Protein AF-A0A8T5QKK4-F1 (afdb_monomer_lite)

Radius of gyration: 42.26 Å; chains: 1; bounding box: 82×51×113 Å

Secondary structure (DSSP, 8-state):
--GGGT-SGGGGS----HHHHHHTT--HHHHHHHHH-TTT-S--TT-HHHHHHHHHHHT--S-S--TT-EEEHHHHHHHHT--HHHHHT-EETTEESSEEEEETTEEEEEEEGGGTHHHH---TT--HHHHHHHHHHH--HHHHHHHHHHHHHHHHHHHHHHHHHTT--S-GGGGHHHHHHHHHHHHHH--GGG---HHHHHHHHHHHHHHHHHHHHHHHHTS----TTSBSSSSS--BHHHH---TT---HHHHHHHHHHHHHHHHHHHTS-TTTHHHHHHHHTT---HHHHHHHTTS--HHHHHHHHHHHHH-TTTTHHHHHHS-TT-----GGGGGG-

Foldseek 3Di:
DPVVVCLPQVNLLDQDAPVRCVVVPDDVVLVVVQCVPPLRVDDPSQNVSLSSLLSCVVVCPPVDDLPDDWHALVSCCVSLVHPSVLQQQKAAQNHRQWDFDDDPNDTGIIGRSPCVSVVNGDCPPPDLQRLLVNCLGIVRVVSVVVNCVVCLVVLVVLQVVLCVVLVNDDDSVVLSVLLVVLSVVLSVPPDVVVVDGSVVSSSVSSNVSSNVVVVVVVVVCVVPDDDQCPAPDDPDSDGVVNVDDDPPDDDPVVVVLVVVLVVLQLVLLVVDDPVCSVVSCCVPVVVDQLCRCCVPVDVHHSVVNVVVCVCQVPDCVSCVSSDVSVDVPPPVPVVCCVVVD

Sequence (341 aa):
MKIDSLLKDDTLLEIFSAEELKERGLEVKLLDKLKEDKFQADNSNGFICAMVLNFLHREKKHRKKINGAFVNAYLFSEVARINFSTMLEIQNKGVPVVVEKELDGESDLYVPVKNLHLITSNFEDATVESLALEYYQTRSPRVAQELGRQLEQDLKNITFHLCPRLGIEGDWNAFVPEAYYALLYAMDKWRPDRGASFRTYLFDSIRFKLQKARYRENRINRRQFTILDKPTSRDEDATLKHRKADTRFLDPLQNLMDEELAEIIRKDIADAPERARPLLTEYFFGGRTYAELGKEHGGVTREMIRQRLKPVLMHPWYFKRTRKYMGTECTIKLDLVSDLD

Structure (mmCIF, N/CA/C/O backbone):
data_AF-A0A8T5QKK4-F1
#
_entry.id   AF-A0A8T5QKK4-F1
#
loop_
_atom_site.group_PDB
_atom_site.id
_atom_site.type_symbol
_atom_site.label_atom_id
_atom_site.label_alt_id
_atom_site.label_comp_id
_atom_site.label_asym_id
_atom_site.label_entity_id
_atom_site.label_seq_id
_atom_site.pdbx_PDB_ins_code
_atom_site.Cartn_x
_atom_site.Cartn_y
_atom_site.Cartn_z
_atom_site.occupancy
_atom_site.B_iso_or_equiv
_atom_site.auth_seq_id
_atom_site.auth_comp_id
_atom_site.auth_asym_id
_atom_site.auth_atom_id
_atom_site.pdbx_PDB_model_num
ATOM 1 N N . MET A 1 1 ? -31.081 11.704 43.123 1.00 50.22 1 MET A N 1
ATOM 2 C CA . MET A 1 1 ? -31.664 12.514 42.024 1.00 50.22 1 MET A CA 1
ATOM 3 C C . MET A 1 1 ? -32.541 11.615 41.162 1.00 50.22 1 MET A C 1
ATOM 5 O O . MET A 1 1 ? -32.193 10.454 40.994 1.00 50.22 1 MET A O 1
ATOM 9 N N . LYS A 1 2 ? -33.659 12.102 40.598 1.00 56.34 2 LYS A N 1
ATOM 10 C CA . LYS A 1 2 ? -34.306 11.384 39.479 1.00 56.34 2 LYS A CA 1
ATOM 11 C C . LYS A 1 2 ? -33.365 11.485 38.275 1.00 56.34 2 LYS A C 1
ATOM 13 O O . LYS A 1 2 ? -32.789 12.542 38.074 1.00 56.34 2 LYS A O 1
ATOM 18 N N . ILE A 1 3 ? -33.205 10.433 37.474 1.00 54.69 3 ILE A N 1
ATOM 19 C CA . ILE A 1 3 ? -32.366 10.467 36.254 1.00 54.69 3 ILE A CA 1
ATOM 20 C C . ILE A 1 3 ? -32.706 11.658 35.342 1.00 54.69 3 ILE A C 1
ATOM 22 O O . ILE A 1 3 ? -31.818 12.229 34.723 1.00 54.69 3 ILE A O 1
ATOM 26 N N . ASP A 1 4 ? -33.955 12.125 35.387 1.00 55.03 4 ASP A N 1
ATOM 27 C CA . ASP A 1 4 ? -34.433 13.352 34.740 1.00 55.03 4 ASP A CA 1
ATOM 28 C C . ASP A 1 4 ? -33.599 14.611 35.055 1.00 55.03 4 ASP A C 1
ATOM 30 O O . ASP A 1 4 ? -33.562 15.530 34.247 1.00 55.03 4 ASP A O 1
ATOM 34 N N . SER A 1 5 ? -32.916 14.681 36.203 1.00 58.47 5 SER A N 1
ATOM 35 C CA . SER A 1 5 ? -32.048 15.815 36.543 1.00 58.47 5 SER A CA 1
ATOM 36 C C . SER A 1 5 ? -30.595 15.665 36.079 1.00 58.47 5 SER A C 1
ATOM 38 O O . SER A 1 5 ? -29.889 16.661 36.105 1.00 58.47 5 SER A O 1
ATOM 40 N N . LEU A 1 6 ? -30.165 14.463 35.669 1.00 55.84 6 LEU A N 1
ATOM 41 C CA . LEU A 1 6 ? -28.901 14.235 34.939 1.00 55.84 6 LEU A CA 1
ATOM 42 C C . LEU A 1 6 ? -29.085 14.397 33.421 1.00 55.84 6 LEU A C 1
ATOM 44 O O . LEU A 1 6 ? -28.116 14.529 32.690 1.00 55.84 6 LEU A O 1
ATOM 48 N N . LEU A 1 7 ? -30.335 14.357 32.947 1.00 53.44 7 LEU A N 1
ATOM 49 C CA . LEU A 1 7 ? -30.708 14.536 31.542 1.00 53.44 7 LEU A CA 1
ATOM 50 C C . LEU A 1 7 ? -30.809 16.007 31.115 1.00 53.44 7 LEU A C 1
ATOM 52 O O . LEU A 1 7 ? -31.229 16.274 29.995 1.00 53.44 7 LEU A O 1
ATOM 56 N N . LYS A 1 8 ? -30.476 16.958 31.993 1.00 58.28 8 LYS A N 1
ATOM 57 C CA . LYS A 1 8 ? -30.336 18.360 31.587 1.00 58.28 8 LYS A CA 1
ATOM 58 C C . LYS A 1 8 ? -29.022 18.492 30.823 1.00 58.28 8 LYS A C 1
ATOM 60 O O . LYS A 1 8 ? -28.007 18.011 31.331 1.00 58.28 8 LYS A O 1
ATOM 65 N N . ASP A 1 9 ? -29.057 19.103 29.642 1.00 50.31 9 ASP A N 1
ATOM 66 C CA . ASP A 1 9 ? -27.975 19.033 28.649 1.00 50.31 9 ASP A CA 1
ATOM 67 C C . ASP A 1 9 ? -26.591 19.411 29.215 1.00 50.31 9 ASP A C 1
ATOM 69 O O . ASP A 1 9 ? -25.615 18.710 28.950 1.00 50.31 9 ASP A O 1
ATOM 73 N N . ASP A 1 10 ? -26.525 20.385 30.128 1.00 49.91 10 ASP A N 1
ATOM 74 C CA . ASP A 1 10 ? -25.275 20.817 30.779 1.00 49.91 10 ASP A CA 1
ATOM 75 C C . ASP A 1 10 ? -24.646 19.757 31.708 1.00 49.91 10 ASP A C 1
ATOM 77 O O . ASP A 1 10 ? -23.432 19.711 31.891 1.00 49.91 10 ASP A O 1
ATOM 81 N N . THR A 1 11 ? -25.452 18.863 32.292 1.00 52.97 11 THR A N 1
ATOM 82 C CA . THR A 1 11 ? -24.985 17.844 33.258 1.00 52.97 11 THR A CA 1
ATOM 83 C C . THR A 1 11 ? -24.542 16.527 32.614 1.00 52.97 11 THR A C 1
ATOM 85 O O . THR A 1 11 ? -23.948 15.684 33.290 1.00 52.97 11 THR A O 1
ATOM 88 N N . LEU A 1 12 ? -24.790 16.338 31.311 1.00 53.59 12 LEU A N 1
ATOM 89 C CA . LEU A 1 12 ? -24.389 15.132 30.568 1.00 53.59 12 LEU A CA 1
ATOM 90 C C . LEU A 1 12 ? -22.863 15.034 30.387 1.00 53.59 12 LEU A C 1
ATOM 92 O O . LEU A 1 12 ? -22.339 13.949 30.127 1.00 53.59 12 LEU A O 1
ATOM 96 N N . LEU A 1 13 ? -22.174 16.169 30.513 1.00 49.72 13 LEU A N 1
ATOM 97 C CA . LEU A 1 13 ? -20.748 16.338 30.235 1.00 49.72 13 LEU A CA 1
ATOM 98 C C . LEU A 1 13 ? -19.884 16.423 31.499 1.00 49.72 13 LEU A C 1
ATOM 100 O O . LEU A 1 13 ? -18.659 16.363 31.403 1.00 49.72 13 LEU A O 1
ATOM 104 N N . GLU A 1 14 ? -20.498 16.529 32.679 1.00 56.41 14 GLU A N 1
ATOM 105 C CA . GLU A 1 14 ? -19.769 16.468 33.944 1.00 56.41 14 GLU A CA 1
ATOM 106 C C . GLU A 1 14 ? -19.222 15.043 34.148 1.00 56.41 14 GLU A C 1
ATOM 108 O O . GLU A 1 14 ? -19.952 14.044 34.128 1.00 56.41 14 GLU A O 1
ATOM 113 N N . ILE A 1 15 ? -17.903 14.944 34.326 1.00 52.72 15 ILE A N 1
ATOM 114 C CA . ILE A 1 15 ? -17.252 13.710 34.758 1.00 52.72 15 ILE A CA 1
ATOM 115 C C . ILE A 1 15 ? -17.594 13.534 36.229 1.00 52.72 15 ILE A C 1
ATOM 117 O O . ILE A 1 15 ? -17.153 14.327 37.054 1.00 52.72 15 ILE A O 1
ATOM 121 N N . PHE A 1 16 ? -18.350 12.490 36.546 1.00 61.50 16 PHE A N 1
ATOM 122 C CA . PHE A 1 16 ? -18.619 12.139 37.931 1.00 61.50 16 PHE A CA 1
ATOM 123 C C . PHE A 1 16 ? -17.791 10.950 38.357 1.00 61.50 16 PHE A C 1
ATOM 125 O O . PHE A 1 16 ? -17.772 9.931 37.663 1.00 61.50 16 PHE A O 1
ATOM 132 N N . SER A 1 17 ? -17.191 11.034 39.537 1.00 60.78 17 SER A N 1
ATOM 133 C CA . SER A 1 17 ? -16.696 9.843 40.214 1.00 60.78 17 SER A CA 1
ATOM 134 C C . SER A 1 17 ? -17.865 8.936 40.625 1.00 60.78 17 SER A C 1
ATOM 136 O O . SER A 1 17 ? -19.017 9.360 40.778 1.00 60.78 17 SER A O 1
ATOM 138 N N . ALA A 1 18 ? -17.585 7.648 40.837 1.00 62.09 18 ALA A N 1
ATOM 139 C CA . ALA A 1 18 ? -18.594 6.724 41.355 1.00 62.09 18 ALA A CA 1
ATOM 140 C C . ALA A 1 18 ? -19.126 7.160 42.737 1.00 62.09 18 ALA A C 1
ATOM 142 O O . ALA A 1 18 ? -20.260 6.837 43.087 1.00 62.09 18 ALA A O 1
ATOM 143 N N . GLU A 1 19 ? -18.318 7.881 43.516 1.00 64.31 19 GLU A N 1
ATOM 144 C CA . GLU A 1 19 ? -18.678 8.430 44.825 1.00 64.31 19 GLU A CA 1
ATOM 145 C C . GLU A 1 19 ? -19.599 9.645 44.674 1.00 64.31 19 GLU A C 1
ATOM 147 O O . GLU A 1 19 ? -20.660 9.676 45.289 1.00 64.31 19 GLU A O 1
ATOM 152 N N . GLU A 1 20 ? -19.302 10.556 43.748 1.00 66.44 20 GLU A N 1
ATOM 153 C CA . GLU A 1 20 ? -20.156 11.709 43.429 1.00 66.44 20 GLU A CA 1
ATOM 154 C C . GLU A 1 20 ? -21.524 11.284 42.881 1.00 66.44 20 GLU A C 1
ATOM 156 O O . GLU A 1 20 ? -22.551 11.871 43.226 1.00 66.44 20 GLU A O 1
ATOM 161 N N . LEU A 1 21 ? -21.586 10.223 42.066 1.00 69.38 21 LEU A N 1
ATOM 162 C CA . LEU A 1 21 ? -22.867 9.665 41.617 1.00 69.38 21 LEU A CA 1
ATOM 163 C C . LEU A 1 21 ? -23.666 9.058 42.773 1.00 69.38 21 LEU A C 1
ATOM 165 O O . LEU A 1 21 ? -24.895 9.183 42.794 1.00 69.38 21 LEU A O 1
ATOM 169 N N . LYS A 1 22 ? -22.995 8.430 43.749 1.00 69.38 22 LYS A N 1
ATOM 170 C CA . LYS A 1 22 ? -23.647 7.949 44.977 1.00 69.38 22 LYS A CA 1
ATOM 171 C C . LYS A 1 22 ? -24.169 9.113 45.814 1.00 69.38 22 LYS A C 1
ATOM 173 O O . LYS A 1 22 ? -25.318 9.058 46.247 1.00 69.38 22 LYS A O 1
ATOM 178 N N . GLU A 1 23 ? -23.381 10.171 45.988 1.00 73.06 23 GLU A N 1
ATOM 179 C CA . GLU A 1 23 ? -23.773 11.384 46.719 1.00 73.06 23 GLU A CA 1
ATOM 180 C C . GLU A 1 23 ? -24.942 12.112 46.046 1.00 73.06 23 GLU A C 1
ATOM 182 O O . GLU A 1 23 ? -25.882 12.548 46.712 1.00 73.06 23 GLU A O 1
ATOM 187 N N . ARG A 1 24 ? -24.969 12.143 44.708 1.00 68.75 24 ARG A N 1
ATOM 188 C CA . ARG A 1 24 ? -26.105 12.652 43.918 1.00 68.75 24 ARG A CA 1
ATOM 189 C C . ARG A 1 24 ? -27.315 11.703 43.924 1.00 68.75 24 ARG A C 1
ATOM 191 O O . ARG A 1 24 ? -28.375 12.029 43.374 1.00 68.75 24 ARG A O 1
ATOM 198 N N . GLY A 1 25 ? -27.222 10.557 44.599 1.00 64.25 25 GLY A N 1
ATOM 199 C CA . GLY A 1 25 ? -28.318 9.623 44.840 1.00 64.25 25 GLY A CA 1
ATOM 200 C C . GLY A 1 25 ? -28.665 8.749 43.637 1.00 64.25 25 GLY A C 1
ATOM 201 O O . GLY A 1 25 ? -29.848 8.475 43.423 1.00 64.25 25 GLY A O 1
ATOM 202 N N . LEU A 1 26 ? -27.672 8.365 42.829 1.00 69.38 26 LEU A N 1
ATOM 203 C CA . LEU A 1 26 ? -27.796 7.257 41.883 1.00 69.38 26 LEU A CA 1
ATOM 204 C C . LEU A 1 26 ? -27.818 5.940 42.677 1.00 69.38 26 LEU A C 1
ATOM 206 O O . LEU A 1 26 ? -27.041 5.764 43.617 1.00 69.38 26 LEU A O 1
ATOM 210 N N . GLU A 1 27 ? -28.707 5.005 42.333 1.00 70.56 27 GLU A N 1
ATOM 211 C CA . GLU A 1 27 ? -28.784 3.739 43.069 1.00 70.56 27 GLU A CA 1
ATOM 212 C C . GLU A 1 27 ? -27.460 2.969 42.964 1.00 70.56 27 GLU A C 1
ATOM 214 O O . GLU A 1 27 ? -26.988 2.677 41.866 1.00 70.56 27 GLU A O 1
ATOM 219 N N . VAL A 1 28 ? -26.893 2.565 44.106 1.00 67.19 28 VAL A N 1
ATOM 220 C CA . VAL A 1 28 ? -25.656 1.760 44.170 1.00 67.19 28 VAL A CA 1
ATOM 221 C C . VAL A 1 28 ? -25.774 0.493 43.313 1.00 67.19 28 VAL A C 1
ATOM 223 O O . VAL A 1 28 ? -24.842 0.136 42.606 1.00 67.19 28 VAL A O 1
ATOM 226 N N . LYS A 1 29 ? -26.975 -0.098 43.254 1.00 69.69 29 LYS A N 1
ATOM 227 C CA . LYS A 1 29 ? -27.286 -1.254 42.400 1.00 69.69 29 LYS A CA 1
ATOM 228 C C . LYS A 1 29 ? -27.112 -0.986 40.901 1.00 69.69 29 LYS A C 1
ATOM 230 O O . LYS A 1 29 ? -26.845 -1.925 40.161 1.00 69.69 29 LYS A O 1
ATOM 235 N N . LEU A 1 30 ? -27.312 0.248 40.429 1.00 67.50 30 LEU A N 1
ATOM 236 C CA . LEU A 1 30 ? -27.049 0.617 39.03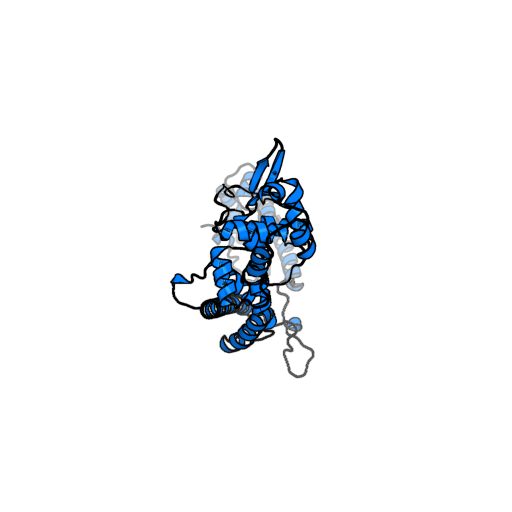3 1.00 67.50 30 LEU A CA 1
ATOM 237 C C . LEU A 1 30 ? -25.547 0.716 38.777 1.00 67.50 30 LEU A C 1
ATOM 239 O O . LEU A 1 30 ? -25.090 0.223 37.754 1.00 67.50 30 LEU A O 1
ATOM 243 N N . LEU A 1 31 ? -24.789 1.296 39.712 1.00 65.44 31 LEU A N 1
ATOM 244 C CA . LEU A 1 31 ? -23.327 1.381 39.624 1.00 65.44 31 LEU A CA 1
ATOM 245 C C . LEU A 1 31 ? -22.666 -0.002 39.669 1.00 65.44 31 LEU A C 1
ATOM 247 O O . LEU A 1 31 ? -21.718 -0.248 38.932 1.00 65.44 31 LEU A O 1
ATOM 251 N N . ASP A 1 32 ? -23.187 -0.920 40.483 1.00 69.50 32 ASP A N 1
ATOM 252 C CA . ASP A 1 32 ? -22.697 -2.300 40.524 1.00 69.50 32 ASP A CA 1
ATOM 253 C C . ASP A 1 32 ? -23.018 -3.037 39.214 1.00 69.50 32 ASP A C 1
ATOM 255 O O . ASP A 1 32 ? -22.155 -3.703 38.652 1.00 69.50 32 ASP A O 1
ATOM 259 N N . LYS A 1 33 ? -24.208 -2.822 38.638 1.00 68.19 33 LYS A N 1
ATOM 260 C CA . LYS A 1 33 ? -24.560 -3.371 37.316 1.00 68.19 33 LYS A CA 1
ATOM 261 C C . LYS A 1 33 ? -23.768 -2.772 36.160 1.00 68.19 33 LYS A C 1
ATOM 263 O O . LYS A 1 33 ? -23.550 -3.448 35.164 1.00 68.19 33 LYS A O 1
ATOM 268 N N . LEU A 1 34 ? -23.355 -1.516 36.284 1.00 65.38 34 LEU A N 1
ATOM 269 C CA . LEU A 1 34 ? -22.448 -0.853 35.351 1.00 65.38 34 LEU A CA 1
ATOM 270 C C . LEU A 1 34 ? -21.071 -1.521 35.348 1.00 65.38 34 LEU A C 1
ATOM 272 O O . LEU A 1 34 ? -20.510 -1.742 34.282 1.00 65.38 34 LEU A O 1
ATOM 276 N N . LYS A 1 35 ? -20.565 -1.904 36.528 1.00 63.88 35 LYS A N 1
ATOM 277 C CA . LYS A 1 35 ? -19.324 -2.686 36.658 1.00 63.88 35 LYS A CA 1
ATOM 278 C C . LYS A 1 35 ? -19.460 -4.104 36.100 1.00 63.88 35 LYS A C 1
ATOM 280 O O . LYS A 1 35 ? -18.485 -4.664 35.618 1.00 63.88 35 LYS A O 1
ATOM 285 N N . GLU A 1 36 ? -20.657 -4.681 36.167 1.00 62.50 36 GLU A N 1
ATOM 286 C CA . GLU A 1 36 ? -20.973 -5.981 35.563 1.00 62.50 36 GLU A CA 1
ATOM 287 C C . GLU A 1 36 ? -21.223 -5.896 34.043 1.00 62.50 36 GLU A C 1
ATOM 289 O O . GLU A 1 36 ? -21.224 -6.927 33.360 1.00 62.50 36 GLU A O 1
ATOM 294 N N . ASP A 1 37 ? -21.443 -4.697 33.483 1.00 60.69 37 ASP A N 1
ATOM 295 C CA . ASP A 1 37 ? -21.601 -4.524 32.041 1.00 60.69 37 ASP A CA 1
ATOM 296 C C . ASP A 1 37 ? -20.245 -4.707 31.357 1.00 60.69 37 ASP A C 1
ATOM 298 O O . ASP A 1 37 ? -19.382 -3.834 31.339 1.00 60.69 37 ASP A O 1
ATOM 302 N N . LYS A 1 38 ? -20.095 -5.868 30.727 1.00 56.59 38 LYS A N 1
ATOM 303 C CA . LYS A 1 38 ? -18.958 -6.277 29.894 1.00 56.59 38 LYS A CA 1
ATOM 304 C C . LYS A 1 38 ? -18.572 -5.283 28.789 1.00 56.59 38 LYS A C 1
ATOM 306 O O . LYS A 1 38 ? -17.468 -5.378 28.276 1.00 56.59 38 LYS A O 1
ATOM 311 N N . PHE A 1 39 ? -19.436 -4.336 28.419 1.00 52.06 39 PHE A N 1
ATOM 312 C CA . PHE A 1 39 ? -19.103 -3.264 27.473 1.00 52.06 39 PHE A CA 1
ATOM 313 C C . PHE A 1 39 ? -18.589 -1.974 28.140 1.00 52.06 39 PHE A C 1
ATOM 315 O O . PHE A 1 39 ? -18.321 -1.000 27.438 1.00 52.06 39 PHE A O 1
ATOM 322 N N . GLN A 1 40 ? -18.531 -1.933 29.473 1.00 58.00 40 GLN A N 1
ATOM 323 C CA . GLN A 1 40 ? -18.226 -0.749 30.283 1.00 58.00 40 GLN A CA 1
ATOM 324 C C . GLN A 1 40 ? -17.280 -1.028 31.466 1.00 58.00 40 GLN A C 1
ATOM 326 O O . GLN A 1 40 ? -16.885 -0.093 32.157 1.00 58.00 40 GLN A O 1
ATOM 331 N N . ALA A 1 41 ? -16.915 -2.288 31.706 1.00 47.41 41 ALA A N 1
ATOM 332 C CA . ALA A 1 41 ? -16.222 -2.716 32.917 1.00 47.41 41 ALA A CA 1
ATOM 333 C C . ALA A 1 41 ? -14.764 -2.227 33.052 1.00 47.41 41 ALA A C 1
ATOM 335 O O . ALA A 1 41 ? -14.243 -2.234 34.166 1.00 47.41 41 ALA A O 1
ATOM 336 N N . ASP A 1 42 ? -14.121 -1.736 31.986 1.00 50.38 42 ASP A N 1
ATOM 337 C CA . ASP A 1 42 ? -12.695 -1.389 32.026 1.00 50.38 42 ASP A CA 1
ATOM 338 C C . ASP A 1 42 ? -12.421 0.119 32.152 1.00 50.38 42 ASP A C 1
ATOM 340 O O . ASP A 1 42 ? -12.317 0.866 31.182 1.00 50.38 42 ASP A O 1
ATOM 344 N N . ASN A 1 43 ? -12.301 0.547 33.413 1.00 49.19 43 ASN A N 1
ATOM 345 C CA . ASN A 1 43 ? -11.360 1.538 33.960 1.00 49.19 43 ASN A CA 1
ATOM 346 C C . ASN A 1 43 ? -11.025 2.828 33.179 1.00 49.19 43 ASN A C 1
ATOM 348 O O . ASN A 1 43 ? -9.929 3.371 33.323 1.00 49.19 43 ASN A O 1
ATOM 352 N N . SER A 1 44 ? -11.976 3.446 32.482 1.00 50.22 44 SER A N 1
ATOM 353 C CA . SER A 1 44 ? -11.895 4.888 32.222 1.00 50.22 44 SER A CA 1
ATOM 354 C C . SER A 1 44 ? -12.674 5.653 33.294 1.00 50.22 44 SER A C 1
ATOM 356 O O . SER A 1 44 ? -13.862 5.930 33.129 1.00 50.22 44 SER A O 1
ATOM 358 N N . ASN A 1 45 ? -11.995 6.047 34.378 1.00 46.72 45 ASN A N 1
ATOM 359 C CA . ASN A 1 45 ? -12.549 6.896 35.451 1.00 46.72 45 ASN A CA 1
ATOM 360 C C . ASN A 1 45 ? -13.162 8.230 34.947 1.00 46.72 45 ASN A C 1
ATOM 362 O O . ASN A 1 45 ? -13.788 8.939 35.725 1.00 46.72 45 ASN A O 1
ATOM 366 N N . GLY A 1 46 ? -12.995 8.582 33.664 1.00 50.34 46 GLY A N 1
ATOM 367 C CA . GLY A 1 46 ? -13.435 9.844 33.069 1.00 50.34 46 GLY A CA 1
ATOM 368 C C . GLY A 1 46 ? -14.802 9.856 32.366 1.00 50.34 46 GLY A C 1
ATOM 369 O O . GLY A 1 46 ? -15.318 10.940 32.137 1.00 50.34 46 GLY A O 1
ATOM 370 N N . PHE A 1 47 ? -15.420 8.717 32.012 1.00 57.34 47 PHE A N 1
ATOM 371 C CA . PHE A 1 47 ? -16.628 8.714 31.140 1.00 57.34 47 PHE A CA 1
ATOM 372 C C . PHE A 1 47 ? -17.904 8.230 31.807 1.00 57.34 47 PHE A C 1
ATOM 374 O O . PHE A 1 47 ? -18.885 7.937 31.122 1.00 57.34 47 PHE A O 1
ATOM 381 N N . ILE A 1 48 ? -17.916 8.178 33.138 1.00 58.62 48 ILE A N 1
ATOM 382 C CA . ILE A 1 48 ? -18.956 7.490 33.901 1.00 58.62 48 ILE A CA 1
ATOM 383 C C . ILE A 1 48 ? -20.355 8.036 33.566 1.00 58.62 48 ILE A C 1
ATOM 385 O O . ILE A 1 48 ? -21.270 7.239 33.422 1.00 58.62 48 ILE A O 1
ATOM 389 N N . CYS A 1 49 ? -20.546 9.338 33.317 1.00 56.34 49 CYS A N 1
ATOM 390 C CA . CYS A 1 49 ? -21.869 9.876 32.964 1.00 56.34 49 CYS A CA 1
ATOM 391 C C . CYS A 1 49 ? -22.359 9.418 31.574 1.00 56.34 49 CYS A C 1
ATOM 393 O O . CYS A 1 49 ? -23.456 8.875 31.443 1.00 56.34 49 CYS A O 1
ATOM 395 N N . ALA A 1 50 ? -21.522 9.534 30.539 1.00 58.34 50 ALA A N 1
ATOM 396 C CA . ALA A 1 50 ? -21.816 9.054 29.183 1.00 58.34 50 ALA A CA 1
ATOM 397 C C . ALA A 1 50 ? -22.029 7.527 29.141 1.00 58.34 50 ALA A C 1
ATOM 399 O O . ALA A 1 50 ? -22.913 7.020 28.444 1.00 58.34 50 ALA A O 1
ATOM 400 N N . MET A 1 51 ? -21.251 6.799 29.943 1.00 61.97 51 MET A N 1
ATOM 401 C CA . MET A 1 51 ? -21.354 5.358 30.156 1.00 61.97 51 MET A CA 1
ATOM 402 C C . MET A 1 51 ? -22.662 4.984 30.866 1.00 61.97 51 MET A C 1
ATOM 404 O O . MET A 1 51 ? -23.411 4.158 30.348 1.00 61.97 51 MET A O 1
ATOM 408 N N . VAL A 1 52 ? -23.020 5.675 31.954 1.00 63.25 52 VAL A N 1
ATOM 409 C CA . VAL A 1 52 ? -24.303 5.546 32.668 1.00 63.25 52 VAL A CA 1
ATOM 410 C C . VAL A 1 52 ? -25.472 5.813 31.722 1.00 63.25 52 VAL A C 1
ATOM 412 O O . VAL A 1 52 ? -26.410 5.024 31.673 1.00 63.25 52 VAL A O 1
ATOM 415 N N . LEU A 1 53 ? -25.426 6.871 30.916 1.00 63.22 53 LEU A N 1
ATOM 416 C CA . LEU A 1 53 ? -26.494 7.203 29.968 1.00 63.22 53 LEU A CA 1
ATOM 417 C C . LEU A 1 53 ? -26.637 6.152 28.863 1.00 63.22 53 LEU A C 1
ATOM 419 O O . LEU A 1 53 ? -27.753 5.753 28.525 1.00 63.22 53 LEU A O 1
ATOM 423 N N . ASN A 1 54 ? -25.520 5.656 28.330 1.00 61.06 54 ASN A N 1
ATOM 424 C CA . ASN A 1 54 ? -25.506 4.577 27.345 1.00 61.06 54 ASN A CA 1
ATOM 425 C C . ASN A 1 54 ? -25.993 3.245 27.952 1.00 61.06 54 ASN A C 1
ATOM 427 O O . ASN A 1 54 ? -26.792 2.535 27.339 1.00 61.06 54 ASN A O 1
ATOM 431 N N . PHE A 1 55 ? -25.599 2.938 29.189 1.00 62.97 55 PHE A N 1
ATOM 432 C CA . PHE A 1 55 ? -26.071 1.780 29.950 1.00 62.97 55 PHE A CA 1
ATOM 433 C C . PHE A 1 55 ? -27.585 1.850 30.178 1.00 62.97 55 PHE A C 1
ATOM 435 O O . PHE A 1 55 ? -28.315 0.921 29.833 1.00 62.97 55 PHE A O 1
ATOM 442 N N . LEU A 1 56 ? -28.088 2.987 30.669 1.00 63.97 56 LEU A N 1
ATOM 443 C CA . LEU A 1 56 ? -29.517 3.220 30.894 1.00 63.97 56 LEU A CA 1
ATOM 444 C C . LEU A 1 56 ? -30.322 3.163 29.588 1.00 63.97 56 LEU A C 1
ATOM 446 O O . LEU A 1 56 ? -31.451 2.662 29.586 1.00 63.97 56 LEU A O 1
ATOM 450 N N . HIS A 1 57 ? -29.745 3.625 28.473 1.00 62.03 57 HIS A N 1
ATOM 451 C CA . HIS A 1 57 ? -30.336 3.478 27.144 1.00 62.03 57 HIS A CA 1
ATOM 452 C C . HIS A 1 57 ? -30.462 2.000 26.733 1.00 62.03 57 HIS A C 1
ATOM 454 O O . HIS A 1 57 ? -31.522 1.580 26.262 1.00 62.03 57 HIS A O 1
ATOM 460 N N . ARG A 1 58 ? -29.414 1.192 26.946 1.00 58.97 58 ARG A N 1
ATOM 461 C CA . ARG A 1 58 ? -29.381 -0.244 26.607 1.00 58.97 58 ARG A CA 1
ATOM 462 C C . ARG A 1 58 ? -30.309 -1.090 27.481 1.00 58.97 58 ARG A C 1
ATOM 464 O O . ARG A 1 58 ? -31.021 -1.945 26.956 1.00 58.97 58 ARG A O 1
ATOM 471 N N . GLU A 1 59 ? -30.361 -0.824 28.785 1.00 60.00 59 GLU A N 1
ATOM 472 C CA . GLU A 1 59 ? -31.162 -1.584 29.759 1.00 60.00 59 GLU A CA 1
ATOM 473 C C . GLU A 1 59 ? -32.679 -1.325 29.667 1.00 60.00 59 GLU A C 1
ATOM 475 O O . GLU A 1 59 ? -33.451 -1.994 30.352 1.00 60.00 59 GLU A O 1
ATOM 480 N N . LYS A 1 60 ? -33.149 -0.372 28.841 1.00 54.34 60 LYS A N 1
ATOM 481 C CA . LYS A 1 60 ? -34.581 -0.029 28.638 1.00 54.34 60 LYS A CA 1
ATOM 482 C C . LYS A 1 60 ? -35.395 0.234 29.924 1.00 54.34 60 LYS A C 1
ATOM 484 O O . LYS A 1 60 ? -36.622 0.347 29.864 1.00 54.34 60 LYS A O 1
ATOM 489 N N . LYS A 1 61 ? -34.755 0.355 31.093 1.00 50.62 61 LYS A N 1
ATOM 490 C CA . LYS A 1 61 ? -35.431 0.478 32.397 1.00 50.62 61 LYS A CA 1
ATOM 491 C C . LYS A 1 61 ? -36.078 1.836 32.626 1.00 50.62 61 LYS A C 1
ATOM 493 O O . LYS A 1 61 ? -37.086 1.910 33.327 1.00 50.62 61 LYS A O 1
ATOM 498 N N . HIS A 1 62 ? -35.597 2.890 31.972 1.00 50.66 62 HIS A N 1
ATOM 499 C CA . HIS A 1 62 ? -36.299 4.170 31.965 1.00 50.66 62 HIS A CA 1
ATOM 500 C C . HIS A 1 62 ? -37.291 4.198 30.807 1.00 50.66 62 HIS A C 1
ATOM 502 O O . HIS A 1 62 ? -36.974 4.552 29.677 1.00 50.66 62 HIS A O 1
ATOM 508 N N . ARG A 1 63 ? -38.535 3.815 31.121 1.00 41.66 63 ARG A N 1
ATOM 509 C CA . ARG A 1 63 ? -39.713 3.769 30.232 1.00 41.66 63 ARG A CA 1
ATOM 510 C C . ARG A 1 63 ? -40.088 5.109 29.559 1.00 41.66 63 ARG A C 1
ATOM 512 O O . ARG A 1 63 ? -41.137 5.191 28.926 1.00 41.66 63 ARG A O 1
ATOM 519 N N . LYS A 1 64 ? -39.263 6.157 29.647 1.00 47.50 64 LYS A N 1
ATOM 520 C CA . LYS A 1 64 ? -39.459 7.436 28.954 1.00 47.50 64 LYS A CA 1
ATOM 521 C C . LYS A 1 64 ? -38.257 7.750 28.057 1.00 47.50 64 LYS A C 1
ATOM 523 O O . LYS A 1 64 ? -37.178 8.050 28.539 1.00 47.50 64 LYS A O 1
ATOM 528 N N . LYS A 1 65 ? -38.492 7.658 26.744 1.00 48.62 65 LYS A N 1
ATOM 529 C CA . LYS A 1 65 ? -37.832 8.385 25.641 1.00 48.62 65 LYS A CA 1
ATOM 530 C C . LYS A 1 65 ? -36.368 8.845 25.863 1.00 48.62 65 LYS A C 1
ATOM 532 O O . LYS A 1 65 ? -36.101 10.033 25.793 1.00 48.62 65 LYS A O 1
ATOM 537 N N . ILE A 1 66 ? -35.402 7.928 25.982 1.00 51.09 66 ILE A N 1
ATOM 538 C CA . ILE A 1 66 ? -33.982 8.257 25.676 1.00 51.09 66 ILE A CA 1
ATOM 539 C C . ILE A 1 66 ? -33.738 8.214 24.145 1.00 51.09 66 ILE A C 1
ATOM 541 O O . ILE A 1 66 ? -32.651 8.490 23.643 1.00 51.09 66 ILE A O 1
ATOM 545 N N . ASN A 1 67 ? -34.760 7.871 23.351 1.00 49.53 67 ASN A N 1
ATOM 546 C CA . ASN A 1 67 ? -34.693 7.964 21.895 1.00 49.53 67 ASN A CA 1
ATOM 547 C C . ASN A 1 67 ? -34.510 9.426 21.479 1.00 49.53 67 ASN A C 1
ATOM 549 O O . ASN A 1 67 ? -35.461 10.201 21.525 1.00 49.53 67 ASN A O 1
ATOM 553 N N . GLY A 1 68 ? -33.291 9.763 21.059 1.00 62.56 68 GLY A N 1
ATOM 554 C CA . GLY A 1 68 ? -32.926 11.105 20.620 1.00 62.56 68 GLY A CA 1
ATOM 555 C C . GLY A 1 68 ? -32.092 11.901 21.619 1.00 62.56 68 GLY A C 1
ATOM 556 O O . GLY A 1 68 ? -32.017 13.108 21.445 1.00 62.56 68 GLY A O 1
ATOM 557 N N . ALA A 1 69 ? -31.478 11.270 22.626 1.00 75.06 69 ALA A N 1
ATOM 558 C CA . ALA A 1 69 ? -30.431 11.920 23.412 1.00 75.06 69 ALA A CA 1
ATOM 559 C C . ALA A 1 69 ? -29.130 12.012 22.593 1.00 75.06 69 ALA A C 1
ATOM 561 O O . ALA A 1 69 ? -28.688 11.025 21.986 1.00 75.06 69 ALA A O 1
ATOM 562 N N . PHE A 1 70 ? -28.545 13.203 22.583 1.00 79.25 70 PHE A N 1
ATOM 563 C CA . PHE A 1 70 ? -27.349 13.577 21.840 1.00 79.25 70 PHE A CA 1
ATOM 564 C C . PHE A 1 70 ? -26.336 14.167 22.820 1.00 79.2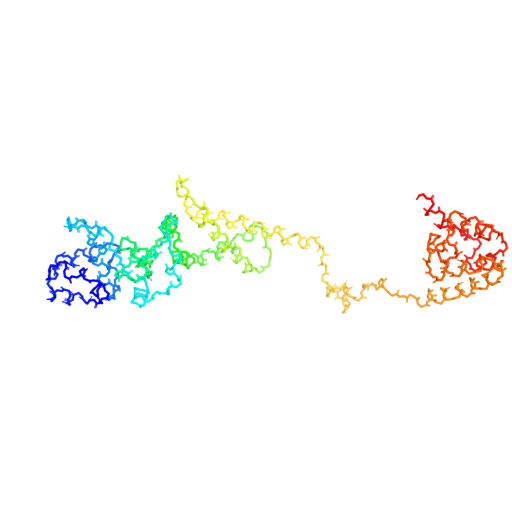5 70 PHE A C 1
ATOM 566 O O . PHE A 1 70 ? -26.727 14.790 23.798 1.00 79.25 70 PHE A O 1
ATOM 573 N N . VAL A 1 71 ? -25.049 13.950 22.570 1.00 80.44 71 VAL A N 1
ATOM 574 C CA . VAL A 1 71 ? -23.952 14.559 23.332 1.00 80.44 71 VAL A CA 1
ATOM 575 C C . VAL A 1 71 ? -23.133 15.395 22.365 1.00 80.44 71 VAL A C 1
ATOM 577 O O . VAL A 1 71 ? -22.851 14.918 21.267 1.00 80.44 71 VAL A O 1
ATOM 580 N N . ASN A 1 72 ? -22.779 16.625 22.740 1.00 84.75 72 ASN A N 1
ATOM 581 C CA . ASN A 1 72 ? -21.941 17.480 21.902 1.00 84.75 72 ASN A CA 1
ATOM 582 C C . ASN A 1 72 ? -20.634 16.748 21.556 1.00 84.75 72 ASN A C 1
ATOM 584 O O . ASN A 1 72 ? -19.936 16.241 22.437 1.00 84.75 72 ASN A O 1
ATOM 588 N N . ALA A 1 73 ? -20.339 16.646 20.264 1.00 85.75 73 ALA A N 1
ATOM 589 C CA . ALA A 1 73 ? -19.253 15.834 19.748 1.00 85.75 73 ALA A CA 1
ATOM 590 C C . ALA A 1 73 ? -17.884 16.411 20.141 1.00 85.75 73 ALA A C 1
ATOM 592 O O . ALA A 1 73 ? -16.992 15.664 20.544 1.00 85.75 73 ALA A O 1
ATOM 593 N N . TYR A 1 74 ? -17.719 17.732 20.053 1.00 83.44 74 TYR A N 1
ATOM 594 C CA . TYR A 1 74 ? -16.460 18.393 20.387 1.00 83.44 74 TYR A CA 1
ATOM 595 C C . TYR A 1 74 ? -16.131 18.210 21.872 1.00 83.44 74 TYR A C 1
ATOM 597 O O . TYR A 1 74 ? -15.079 17.662 22.210 1.00 83.44 74 TYR A O 1
ATOM 605 N N . LEU A 1 75 ? -17.083 18.539 22.748 1.00 75.50 75 LEU A N 1
ATOM 606 C CA . LEU A 1 75 ? -16.933 18.392 24.199 1.00 75.50 75 LEU A CA 1
ATOM 607 C C . LEU A 1 75 ? -16.696 16.932 24.594 1.00 75.50 75 LEU A C 1
ATOM 609 O O . LEU A 1 75 ? -15.811 16.636 25.397 1.00 75.50 75 LEU A O 1
ATOM 613 N N . PHE A 1 76 ? -17.429 15.998 23.981 1.00 79.25 76 PHE A N 1
ATOM 614 C CA . PHE A 1 76 ? -17.196 14.578 24.214 1.00 79.25 76 PHE A CA 1
ATOM 615 C C . PHE A 1 76 ? -15.784 14.155 23.801 1.00 79.25 76 PHE A C 1
ATOM 617 O O . PHE A 1 76 ? -15.176 13.368 24.513 1.00 79.25 76 PHE A O 1
ATOM 624 N N . SER A 1 77 ? -15.239 14.674 22.697 1.00 80.31 77 SER A N 1
ATOM 625 C CA . SER A 1 77 ? -13.888 14.329 22.241 1.00 80.31 77 SER A CA 1
ATOM 626 C C . SER A 1 77 ? -12.790 14.814 23.195 1.00 80.31 77 SER A C 1
ATOM 628 O O . SER A 1 77 ? -11.869 14.049 23.495 1.00 80.31 77 SER A O 1
ATOM 630 N N . GLU A 1 78 ? -12.925 16.028 23.743 1.00 73.56 78 GLU A N 1
ATOM 631 C CA . GLU A 1 78 ? -11.993 16.579 24.735 1.00 73.56 78 GLU A CA 1
ATOM 632 C C . GLU A 1 78 ? -12.010 15.754 26.018 1.00 73.56 78 GLU A C 1
ATOM 634 O O . GLU A 1 78 ? -10.962 15.317 26.501 1.00 73.56 78 GLU A O 1
ATOM 639 N N . VAL A 1 79 ? -13.214 15.480 26.524 1.00 65.50 79 VAL A N 1
ATOM 640 C CA . VAL A 1 79 ? -13.421 14.668 27.721 1.00 6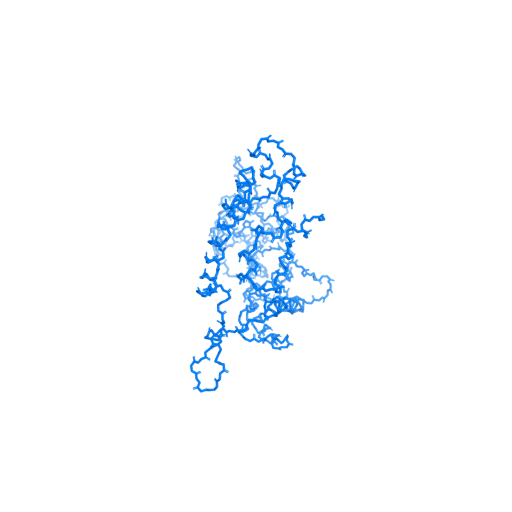5.50 79 VAL A CA 1
ATOM 641 C C . VAL A 1 79 ? -12.857 13.269 27.469 1.00 65.50 79 VAL A C 1
ATOM 643 O O . VAL A 1 79 ? -11.998 12.815 28.229 1.00 65.50 79 VAL A O 1
ATOM 646 N N . ALA A 1 80 ? -13.240 12.631 26.356 1.00 67.25 80 ALA A N 1
ATOM 647 C CA . ALA A 1 80 ? -12.789 11.307 25.919 1.00 67.25 80 ALA A CA 1
ATOM 648 C C . ALA A 1 80 ? -11.276 11.188 25.691 1.00 67.25 80 ALA A C 1
ATOM 650 O O . ALA A 1 80 ? -10.755 10.073 25.625 1.00 67.25 80 ALA A O 1
ATOM 651 N N . ARG A 1 81 ? -10.571 12.321 25.563 1.00 70.88 81 ARG A N 1
ATOM 652 C CA . ARG A 1 81 ? -9.189 12.401 25.070 1.00 70.88 81 ARG A CA 1
ATOM 653 C C . ARG A 1 81 ? -9.023 11.674 23.735 1.00 70.88 81 ARG A C 1
ATOM 655 O O . ARG A 1 81 ? -8.029 10.988 23.494 1.00 70.88 81 ARG A O 1
ATOM 662 N N . ILE A 1 82 ? -10.020 11.805 22.866 1.00 74.44 82 ILE A N 1
ATOM 663 C CA . ILE A 1 82 ? -10.021 11.234 21.520 1.00 74.44 82 ILE A CA 1
ATOM 664 C C . ILE A 1 82 ? -9.879 12.389 20.545 1.00 74.44 82 ILE A C 1
ATOM 666 O O . ILE A 1 82 ? -10.542 13.410 20.690 1.00 74.44 82 ILE A O 1
ATOM 670 N N . ASN A 1 83 ? -9.026 12.235 19.532 1.00 82.94 83 ASN A N 1
ATOM 671 C CA . ASN A 1 83 ? -8.912 13.254 18.501 1.00 82.94 83 ASN A CA 1
ATOM 672 C C . ASN A 1 83 ? -10.265 13.428 17.788 1.00 82.94 83 ASN A C 1
ATOM 674 O O . ASN A 1 83 ? -10.828 12.462 17.265 1.00 82.94 83 ASN A O 1
ATOM 678 N N . PHE A 1 84 ? -10.767 14.662 17.764 1.00 85.38 84 PHE A N 1
ATOM 679 C CA . PHE A 1 84 ? -12.042 15.005 17.149 1.00 85.38 84 PHE A CA 1
ATOM 680 C C . PHE A 1 84 ? -12.128 14.556 15.684 1.00 85.38 84 PHE A C 1
ATOM 682 O O . PHE A 1 84 ? -13.146 13.995 15.282 1.00 85.38 84 PHE A O 1
ATOM 689 N N . SER A 1 85 ? -11.044 14.691 14.906 1.00 85.88 85 SER A N 1
ATOM 690 C CA . SER A 1 85 ? -11.020 14.255 13.501 1.00 85.88 85 SER A CA 1
ATOM 691 C C . SER A 1 85 ? -11.276 12.754 13.360 1.00 85.88 85 SER A C 1
ATOM 693 O O . SER A 1 85 ? -12.083 12.335 12.536 1.00 85.88 85 SER A O 1
ATOM 695 N N . THR A 1 86 ? -10.670 11.946 14.233 1.00 80.38 86 THR A N 1
ATOM 696 C CA . THR A 1 86 ? -10.888 10.496 14.278 1.00 80.38 86 THR A CA 1
ATOM 697 C C . THR A 1 86 ? -12.336 10.162 14.605 1.00 80.38 86 THR A C 1
ATOM 699 O O . THR A 1 86 ? -12.868 9.190 14.082 1.00 80.38 86 THR A O 1
ATOM 702 N N . MET A 1 87 ? -12.990 10.959 15.452 1.00 84.00 87 MET A N 1
ATOM 703 C CA . MET A 1 87 ? -14.380 10.736 15.838 1.00 84.00 87 MET A CA 1
ATOM 704 C C . MET A 1 87 ? -15.364 11.002 14.690 1.00 84.00 87 MET A C 1
ATOM 706 O O . MET A 1 87 ? -16.338 10.262 14.549 1.00 84.00 87 MET A O 1
ATOM 710 N N . LEU A 1 88 ? -15.088 12.003 13.846 1.00 88.25 88 LEU A N 1
ATOM 711 C CA . LEU A 1 88 ? -15.890 12.317 12.654 1.00 88.25 88 LEU A CA 1
ATOM 712 C C . LEU A 1 88 ? -15.865 11.194 11.606 1.00 88.25 88 LEU A C 1
ATOM 714 O O . LEU A 1 88 ? -16.831 11.007 10.869 1.00 88.25 88 LEU A O 1
ATOM 718 N N . GLU A 1 89 ? -14.775 10.429 11.550 1.00 85.00 89 GLU A N 1
ATOM 719 C CA . GLU A 1 89 ? -14.611 9.315 10.613 1.00 85.00 89 GLU A CA 1
ATOM 720 C C . GLU A 1 89 ? -15.327 8.029 11.063 1.00 85.00 89 GLU A C 1
ATOM 722 O O . GLU A 1 89 ? -15.486 7.100 10.268 1.00 85.00 89 GLU A O 1
ATOM 727 N N . ILE A 1 90 ? -15.769 7.942 12.324 1.00 80.44 90 ILE A N 1
ATOM 728 C CA . ILE A 1 90 ? -16.448 6.747 12.835 1.00 80.44 90 ILE A CA 1
ATOM 729 C C . ILE A 1 90 ? -17.839 6.652 12.212 1.00 80.44 90 ILE A C 1
ATOM 731 O O . ILE A 1 90 ? -18.664 7.564 12.299 1.00 80.44 90 ILE A O 1
ATOM 735 N N . GLN A 1 91 ? -18.126 5.491 11.632 1.00 84.25 91 GLN A N 1
ATOM 736 C CA . GLN A 1 91 ? -19.428 5.164 11.070 1.00 84.25 91 GLN A CA 1
ATOM 737 C C . GLN A 1 91 ? -20.078 4.012 11.848 1.00 84.25 91 GLN A C 1
ATOM 739 O O . GLN A 1 91 ? -19.456 3.318 12.649 1.00 84.25 91 GLN A O 1
ATOM 744 N N . ASN A 1 92 ? -21.378 3.834 11.654 1.00 80.31 92 ASN A N 1
ATOM 745 C CA . ASN A 1 92 ? -22.142 2.688 12.116 1.00 80.31 92 ASN A CA 1
ATOM 746 C C . ASN A 1 92 ? -23.012 2.226 10.949 1.00 80.31 92 ASN A C 1
ATOM 748 O O . ASN A 1 92 ? -23.975 2.905 10.587 1.00 80.31 92 ASN A O 1
ATOM 752 N N . LYS A 1 93 ? -22.651 1.100 10.321 1.00 80.69 93 LYS A N 1
ATOM 753 C CA . LYS A 1 93 ? -23.323 0.590 9.110 1.00 80.69 93 LYS A CA 1
ATOM 754 C C . LYS A 1 93 ? -23.423 1.638 7.986 1.00 80.69 93 LYS A C 1
ATOM 756 O O . LYS A 1 93 ? -24.445 1.734 7.313 1.00 80.69 93 LYS A O 1
ATOM 761 N N . GLY A 1 94 ? -22.366 2.432 7.802 1.00 81.31 94 GLY A N 1
ATOM 762 C CA . GLY A 1 94 ? -22.281 3.475 6.771 1.00 81.31 94 GLY A CA 1
ATOM 763 C C . GLY A 1 94 ? -22.948 4.807 7.128 1.00 81.31 94 GLY A C 1
ATOM 764 O O . GLY A 1 94 ? -22.897 5.735 6.329 1.00 81.31 94 GLY A O 1
ATOM 765 N N . VAL A 1 95 ? -23.556 4.928 8.312 1.00 84.19 95 VAL A N 1
ATOM 766 C CA . VAL A 1 95 ? -24.079 6.203 8.824 1.00 84.19 95 VAL A CA 1
ATOM 767 C C . VAL A 1 95 ? -23.027 6.826 9.744 1.00 84.19 95 VAL A C 1
ATOM 769 O O . VAL A 1 95 ? -22.559 6.120 10.640 1.00 84.19 95 VAL A O 1
ATOM 772 N N . PRO A 1 96 ? -22.638 8.101 9.568 1.00 87.19 96 PRO A N 1
ATOM 773 C CA . PRO A 1 96 ? -21.682 8.744 10.463 1.00 87.19 96 PRO A CA 1
ATOM 774 C C . PRO A 1 96 ? -22.217 8.755 11.899 1.00 87.19 96 PRO A C 1
ATOM 776 O O . PRO A 1 96 ? -23.409 8.961 12.145 1.00 87.19 96 PRO A O 1
ATOM 779 N N . VAL A 1 97 ? -21.335 8.460 12.855 1.00 86.56 97 VAL A N 1
ATOM 780 C CA . VAL A 1 97 ? -21.689 8.453 14.279 1.00 86.56 97 VAL A CA 1
ATOM 781 C C . VAL A 1 97 ? -21.912 9.871 14.781 1.00 86.56 97 VAL A C 1
ATOM 783 O O . VAL A 1 97 ? -22.819 10.078 15.583 1.00 86.56 97 VAL A O 1
ATOM 786 N N . VAL A 1 98 ? -21.124 10.823 14.291 1.00 89.81 98 VAL A N 1
ATOM 787 C CA . VAL A 1 98 ? -21.331 12.249 14.527 1.00 89.81 98 VAL A CA 1
ATOM 788 C C . VAL A 1 98 ? -22.329 12.770 13.499 1.00 89.81 98 VAL A C 1
ATOM 790 O O . VAL A 1 98 ? -22.155 12.564 12.299 1.00 89.81 98 VAL A O 1
ATOM 793 N N . VAL A 1 99 ? -23.385 13.424 13.964 1.00 92.06 99 VAL A N 1
ATOM 794 C CA . VAL A 1 99 ? -24.423 14.012 13.118 1.00 92.06 99 VAL A CA 1
ATOM 795 C C . VAL A 1 99 ? -24.583 15.484 13.452 1.00 92.06 99 VAL A C 1
ATOM 797 O O . VAL A 1 99 ? -24.547 15.864 14.620 1.00 92.06 99 VAL A O 1
ATOM 800 N N . GLU A 1 100 ? -24.772 16.301 12.426 1.00 93.12 100 GLU A N 1
ATOM 801 C CA . GLU A 1 100 ? -25.161 17.694 12.606 1.00 93.12 100 GLU A CA 1
ATOM 802 C C . GLU A 1 100 ? -26.623 17.752 13.051 1.00 93.12 100 GLU A C 1
ATOM 804 O O . GLU A 1 100 ? -27.486 17.059 12.494 1.00 93.12 100 GLU A O 1
ATOM 809 N N . LYS A 1 101 ? -26.899 18.528 14.098 1.00 90.69 101 LYS A N 1
ATOM 810 C CA . LYS A 1 101 ? -28.249 18.694 14.617 1.00 90.69 101 LYS A CA 1
ATOM 811 C C . LYS A 1 101 ? -28.418 20.083 15.209 1.00 90.69 101 LYS A C 1
ATOM 813 O O . LYS A 1 101 ? -27.576 20.541 15.969 1.00 90.69 101 LYS A O 1
ATOM 818 N N . GLU A 1 102 ? -29.556 20.694 14.912 1.00 87.12 102 GLU A N 1
ATOM 819 C CA . GLU A 1 102 ? -29.975 21.936 15.546 1.00 87.12 102 GLU A CA 1
ATOM 820 C C . GLU A 1 102 ? -30.641 21.625 16.895 1.00 87.12 102 GLU A C 1
ATOM 822 O O . GLU A 1 102 ? -31.633 20.885 16.966 1.00 87.12 102 GLU A O 1
ATOM 827 N N . LEU A 1 103 ? -30.054 22.142 17.971 1.00 78.44 103 LEU A N 1
ATOM 828 C CA . LEU A 1 103 ? -30.559 22.073 19.342 1.00 78.44 103 LEU A CA 1
ATOM 829 C C . LEU A 1 103 ? -30.511 23.496 19.912 1.00 78.44 103 LEU A C 1
ATOM 831 O O . LEU A 1 103 ? -29.525 24.199 19.743 1.00 78.44 103 LEU A O 1
ATOM 835 N N . ASP A 1 104 ? -31.617 23.948 20.505 1.00 77.62 104 ASP A N 1
ATOM 836 C CA . ASP A 1 104 ? -31.764 25.299 21.073 1.00 77.62 104 ASP A CA 1
ATOM 837 C C . ASP A 1 104 ? -31.463 26.473 20.114 1.00 77.62 104 ASP A C 1
ATOM 839 O O . ASP A 1 104 ? -31.176 27.587 20.543 1.00 77.62 104 ASP A O 1
ATOM 843 N N . GLY A 1 105 ? -31.615 26.248 18.803 1.00 83.31 105 GLY A N 1
ATOM 844 C CA . GLY A 1 105 ? -31.409 27.264 17.762 1.00 83.31 105 GLY A CA 1
ATOM 845 C C . GLY A 1 105 ? -29.960 27.404 17.289 1.00 83.31 105 GLY A C 1
ATOM 846 O O . GLY A 1 105 ? -29.676 28.282 16.475 1.00 83.31 105 GLY A O 1
ATOM 847 N N . GLU A 1 106 ? -29.057 26.540 17.759 1.00 82.00 106 GLU A N 1
ATOM 848 C CA . GLU A 1 106 ? -27.683 26.440 17.270 1.00 82.00 106 GLU A CA 1
ATOM 849 C C . GLU A 1 106 ? -27.475 25.087 16.570 1.00 82.00 106 GLU A C 1
ATOM 851 O O . GLU A 1 106 ? -27.864 24.033 17.080 1.00 82.00 106 GLU A O 1
ATOM 856 N N . SER A 1 107 ? -26.897 25.114 15.363 1.00 88.38 107 SER A N 1
ATOM 857 C CA . SER A 1 107 ? -26.475 23.899 14.655 1.00 88.38 107 SER A CA 1
ATOM 858 C C . SER A 1 107 ? -25.073 23.529 15.114 1.00 88.38 107 SER A C 1
ATOM 860 O O . SER A 1 107 ? -24.136 24.300 14.905 1.00 88.38 107 SER A O 1
ATOM 862 N N . ASP A 1 108 ? -24.929 22.355 15.721 1.00 90.69 108 ASP A N 1
ATOM 863 C CA . ASP A 1 108 ? -23.629 21.813 16.115 1.00 90.69 108 ASP A CA 1
ATOM 864 C C . ASP A 1 108 ? -23.561 20.303 15.818 1.00 90.69 108 ASP A C 1
ATOM 866 O O . ASP A 1 108 ? -24.515 19.669 15.347 1.00 90.69 108 ASP A O 1
ATOM 870 N N . LEU A 1 109 ? -22.396 19.709 16.049 1.00 91.31 109 LEU A N 1
ATOM 871 C CA . LEU A 1 109 ? -22.105 18.304 15.837 1.00 91.31 109 LEU A CA 1
ATOM 872 C C . LEU A 1 109 ? -22.352 17.516 17.120 1.00 91.31 109 LEU A C 1
ATOM 874 O O . LEU A 1 109 ? -21.815 17.819 18.184 1.00 91.31 109 LEU A O 1
ATOM 878 N N . TYR A 1 110 ? -23.117 16.435 17.006 1.00 87.81 110 TYR A N 1
ATOM 879 C CA . TYR A 1 110 ? -23.507 15.615 18.142 1.00 87.81 110 TYR A CA 1
ATOM 880 C C . TYR A 1 110 ? -23.315 14.122 17.892 1.00 87.81 110 TYR A C 1
ATOM 882 O O . TYR A 1 110 ? -23.483 13.615 16.785 1.00 87.81 110 TYR A O 1
ATOM 890 N N . VAL A 1 111 ? -23.048 13.380 18.964 1.00 84.88 111 VAL A N 1
ATOM 891 C CA . VAL A 1 111 ? -23.027 11.918 18.982 1.00 84.88 111 VAL A CA 1
ATOM 892 C C . VAL A 1 111 ? -24.317 11.402 19.627 1.00 84.88 111 VAL A C 1
ATOM 894 O O . VAL A 1 111 ? -24.598 11.721 20.785 1.00 84.88 111 VAL A O 1
ATOM 897 N N . PRO A 1 112 ? -25.115 10.565 18.941 1.00 83.69 112 PRO A N 1
ATOM 898 C CA . PRO A 1 112 ? -26.236 9.877 19.563 1.00 83.69 112 PRO A CA 1
ATOM 899 C C . PRO A 1 112 ? -25.744 9.001 20.717 1.00 83.69 112 PRO A C 1
ATOM 901 O O . PRO A 1 112 ? -24.855 8.172 20.516 1.00 83.69 112 PRO A O 1
ATOM 904 N N . VAL A 1 113 ? -26.383 9.084 21.887 1.00 77.38 113 VAL A N 1
ATOM 905 C CA . VAL A 1 113 ? -25.990 8.303 23.082 1.00 77.38 113 VAL A CA 1
ATOM 906 C C . VAL A 1 113 ? -25.886 6.801 22.782 1.00 77.38 113 VAL A C 1
ATOM 908 O O . VAL A 1 113 ? -24.958 6.126 23.224 1.00 77.38 113 VAL A O 1
ATOM 911 N N . LYS A 1 114 ? -26.784 6.284 21.933 1.00 72.62 114 LYS A N 1
ATOM 912 C CA . LYS A 1 114 ? -26.784 4.886 21.474 1.00 72.62 114 LYS A CA 1
ATOM 913 C C . LYS A 1 114 ? -25.494 4.455 20.768 1.00 72.62 114 LYS A C 1
ATOM 915 O O . LYS A 1 114 ? -25.210 3.265 20.739 1.00 72.62 114 LYS A O 1
ATOM 920 N N . ASN A 1 115 ? -24.734 5.389 20.197 1.00 79.62 115 ASN A N 1
ATOM 921 C CA . ASN A 1 115 ? -23.506 5.136 19.446 1.00 79.62 115 ASN A CA 1
ATOM 922 C C . ASN A 1 115 ? -22.233 5.396 20.272 1.00 79.62 115 ASN A C 1
ATOM 924 O O . ASN A 1 115 ? -21.154 5.078 19.785 1.00 79.62 115 ASN A O 1
ATOM 928 N N . LEU A 1 116 ? -22.324 5.913 21.507 1.00 76.31 116 LEU A N 1
ATOM 929 C CA . LEU A 1 116 ? -21.144 6.265 22.320 1.00 76.31 116 LEU A CA 1
ATOM 930 C C . LEU A 1 116 ? -20.192 5.083 22.545 1.00 76.31 116 LEU A C 1
ATOM 932 O O . LEU A 1 116 ? -18.979 5.256 22.535 1.00 76.31 116 LEU A O 1
ATOM 936 N N . HIS A 1 117 ? -20.730 3.867 22.664 1.00 71.00 117 HIS A N 1
ATOM 937 C CA . HIS A 1 117 ? -19.920 2.654 22.811 1.00 71.00 117 HIS A CA 1
ATOM 938 C C . HIS A 1 117 ? -18.936 2.428 21.658 1.00 71.00 117 HIS A C 1
ATOM 940 O O . HIS A 1 117 ? -17.860 1.890 21.880 1.00 71.00 117 HIS A O 1
ATOM 946 N N . LEU A 1 118 ? -19.273 2.860 20.440 1.00 71.44 118 LEU A N 1
ATOM 947 C CA . LEU A 1 118 ? -18.394 2.728 19.272 1.00 71.44 118 LEU A CA 1
ATOM 948 C C . LEU A 1 118 ? -17.131 3.585 19.401 1.00 71.44 118 LEU A C 1
ATOM 950 O O . LEU A 1 118 ? -16.148 3.363 18.699 1.00 71.44 118 LEU A O 1
ATOM 954 N N . ILE A 1 119 ? -17.181 4.5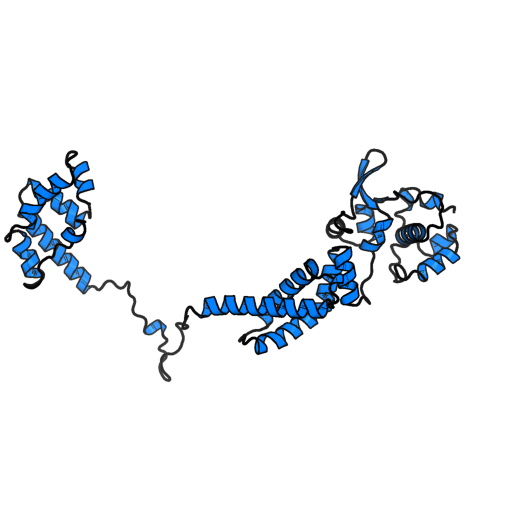80 20.284 1.00 73.12 119 ILE A N 1
ATOM 955 C CA . ILE A 1 119 ? -16.106 5.529 20.524 1.00 73.12 119 ILE A CA 1
ATOM 956 C C . ILE A 1 119 ? -15.282 5.100 21.746 1.00 73.12 119 ILE A C 1
ATOM 958 O O . ILE A 1 119 ? -14.061 5.242 21.728 1.00 73.12 119 ILE A O 1
ATOM 962 N N . THR A 1 120 ? -15.928 4.545 22.777 1.00 66.56 120 THR A N 1
ATOM 963 C CA . THR A 1 120 ? -15.306 4.205 24.070 1.00 66.56 120 THR A CA 1
ATOM 964 C C . THR A 1 120 ? -14.841 2.755 24.207 1.00 66.56 120 THR A C 1
ATOM 966 O O . THR A 1 120 ? -14.380 2.387 25.281 1.00 66.56 120 THR A O 1
ATOM 969 N N . SER A 1 121 ? -14.995 1.911 23.184 1.00 65.75 121 SER A N 1
ATOM 970 C CA . SER A 1 121 ? -14.595 0.500 23.280 1.00 65.75 121 SER A CA 1
ATOM 971 C C . SER A 1 121 ? -13.086 0.383 23.528 1.00 65.75 121 SER A C 1
ATOM 973 O O . SER A 1 121 ? -12.289 0.889 22.736 1.00 65.75 121 SER A O 1
ATOM 975 N N . ASN A 1 122 ? -12.707 -0.247 24.645 1.00 67.94 122 ASN A N 1
ATOM 976 C CA . ASN A 1 122 ? -11.331 -0.660 24.908 1.00 67.94 122 ASN A CA 1
ATOM 977 C C . ASN A 1 122 ? -11.086 -2.002 24.203 1.00 67.94 122 ASN A C 1
ATOM 979 O O . ASN A 1 122 ? -11.949 -2.879 24.215 1.00 67.94 122 ASN A O 1
ATOM 983 N N . PHE A 1 123 ? -9.931 -2.149 23.563 1.00 72.19 123 PHE A N 1
ATOM 984 C CA . PHE A 1 123 ? -9.619 -3.286 22.694 1.00 72.19 123 PHE A CA 1
ATOM 985 C C . PHE A 1 123 ? -8.466 -4.154 23.216 1.00 72.19 123 PHE A C 1
ATOM 987 O O . PHE A 1 123 ? -8.012 -5.044 22.501 1.00 72.19 123 PHE A O 1
ATOM 994 N N . GLU A 1 124 ? -7.984 -3.904 24.436 1.00 72.19 124 GLU A N 1
ATOM 995 C CA . GLU A 1 124 ? -6.783 -4.548 24.991 1.00 72.19 124 GLU A CA 1
ATOM 996 C C . GLU A 1 124 ? -6.852 -6.085 24.987 1.00 72.19 124 GLU A C 1
ATOM 998 O O . GLU A 1 124 ? -5.866 -6.723 24.621 1.00 72.19 124 GLU A O 1
ATOM 1003 N N . ASP A 1 125 ? -8.025 -6.668 25.256 1.00 77.56 125 ASP A N 1
ATOM 1004 C CA . ASP A 1 125 ? -8.237 -8.127 25.277 1.00 77.56 125 ASP A CA 1
ATOM 1005 C C . ASP A 1 125 ? -8.988 -8.669 24.049 1.00 77.56 125 ASP A C 1
ATOM 1007 O O . ASP A 1 125 ? -9.347 -9.851 23.974 1.00 77.56 125 ASP A O 1
ATOM 1011 N N . ALA A 1 126 ? -9.270 -7.815 23.065 1.00 85.25 126 ALA A N 1
ATOM 1012 C CA . ALA A 1 126 ? -10.035 -8.228 21.903 1.00 85.25 126 ALA A CA 1
ATOM 1013 C C . ALA A 1 126 ? -9.184 -9.128 20.996 1.00 85.25 126 ALA A C 1
ATOM 1015 O O . ALA A 1 126 ? -8.088 -8.767 20.572 1.00 85.25 126 ALA A O 1
ATOM 1016 N N . THR A 1 127 ? -9.715 -10.302 20.651 1.00 92.94 127 THR A N 1
ATOM 1017 C CA . THR A 1 127 ? -9.104 -11.184 19.648 1.00 92.94 127 THR A CA 1
ATOM 1018 C C . THR A 1 127 ? -9.150 -10.551 18.255 1.00 92.94 127 THR A C 1
ATOM 1020 O O . THR A 1 127 ? -10.056 -9.776 17.934 1.00 92.94 127 THR A O 1
ATOM 1023 N N . VAL A 1 128 ? -8.228 -10.946 17.376 1.00 93.88 128 VAL A N 1
ATOM 1024 C CA . VAL A 1 128 ? -8.207 -10.491 15.974 1.00 93.88 128 VAL A CA 1
ATOM 1025 C C . VAL A 1 128 ? -9.535 -10.781 15.269 1.00 93.88 128 VAL A C 1
ATOM 1027 O O . VAL A 1 128 ? -10.027 -9.958 14.501 1.00 93.88 128 VAL A O 1
ATOM 1030 N N . GLU A 1 129 ? -10.143 -11.933 15.538 1.00 94.12 129 GLU A N 1
ATOM 1031 C CA . GLU A 1 129 ? -11.424 -12.339 14.969 1.00 94.12 129 GLU A CA 1
ATOM 1032 C C . GLU A 1 129 ? -12.574 -11.446 15.449 1.00 94.12 129 GLU A C 1
ATOM 1034 O O . GLU A 1 129 ? -13.403 -11.032 14.634 1.00 94.12 129 GLU A O 1
ATOM 1039 N N . SER A 1 130 ? -12.614 -11.108 16.744 1.00 92.12 130 SER A N 1
ATOM 1040 C CA . SER A 1 130 ? -13.615 -10.176 17.276 1.00 92.12 130 SER A CA 1
ATOM 1041 C C . SER A 1 130 ? -13.423 -8.764 16.730 1.00 92.12 130 SER A C 1
ATOM 1043 O O . SER A 1 130 ? -14.402 -8.157 16.304 1.00 92.12 130 SER A O 1
ATOM 1045 N N . LEU A 1 131 ? -12.179 -8.279 16.645 1.00 92.75 131 LEU A N 1
ATOM 1046 C CA . LEU A 1 131 ? -11.869 -6.966 16.071 1.00 92.75 131 LEU A CA 1
ATOM 1047 C C . LEU A 1 131 ? -12.229 -6.900 14.585 1.00 92.75 131 LEU A C 1
ATOM 1049 O O . LEU A 1 131 ? -12.787 -5.909 14.122 1.00 92.75 131 LEU A O 1
ATOM 1053 N N . ALA A 1 132 ? -11.970 -7.963 13.822 1.00 94.31 132 ALA A N 1
ATOM 1054 C CA . ALA A 1 132 ? -12.338 -8.022 12.411 1.00 94.31 132 ALA A CA 1
ATOM 1055 C C . ALA A 1 132 ? -13.861 -7.990 12.222 1.00 94.31 132 ALA A C 1
ATOM 1057 O O . ALA A 1 132 ? -14.366 -7.311 11.323 1.00 94.31 132 ALA A O 1
ATOM 1058 N N . LEU A 1 133 ? -14.601 -8.709 13.071 1.00 93.56 133 LEU A N 1
ATOM 1059 C CA . LEU A 1 133 ? -16.062 -8.724 13.048 1.00 93.56 133 LEU A CA 1
ATOM 1060 C C . LEU A 1 133 ? -16.645 -7.364 13.451 1.00 93.56 133 LEU A C 1
ATOM 1062 O O . LEU A 1 133 ? -17.574 -6.877 12.805 1.00 93.56 133 LEU A O 1
ATOM 1066 N N . GLU A 1 134 ? -16.073 -6.724 14.467 1.00 88.75 134 GLU A N 1
ATOM 1067 C CA . GLU A 1 134 ? -16.455 -5.378 14.879 1.00 88.75 134 GLU A CA 1
ATOM 1068 C C . GLU A 1 134 ? -16.151 -4.350 13.786 1.00 88.75 134 GLU A C 1
ATOM 1070 O O . GLU A 1 134 ? -17.012 -3.536 13.448 1.00 88.75 134 GLU A O 1
ATOM 1075 N N . TYR A 1 135 ? -14.979 -4.425 13.149 1.00 92.62 135 TYR A N 1
ATOM 1076 C CA . TYR A 1 135 ? -14.643 -3.564 12.019 1.00 92.62 135 TYR A CA 1
ATOM 1077 C C . TYR A 1 135 ? -15.608 -3.768 10.850 1.00 92.62 135 TYR A C 1
ATOM 1079 O O . TYR A 1 135 ? -16.041 -2.798 10.235 1.00 92.62 135 TYR A O 1
ATOM 1087 N N . TYR A 1 136 ? -15.996 -5.009 10.548 1.00 92.12 136 TYR A N 1
ATOM 1088 C CA . TYR A 1 136 ? -16.966 -5.295 9.490 1.00 92.12 136 TYR A CA 1
ATOM 1089 C C . TYR A 1 136 ? -18.326 -4.618 9.744 1.00 92.12 136 TYR A C 1
ATOM 1091 O O . TYR A 1 136 ? -18.961 -4.138 8.804 1.00 92.12 136 TYR A O 1
ATOM 1099 N N . GLN A 1 137 ? -18.759 -4.542 11.007 1.00 87.50 137 GLN A N 1
ATOM 1100 C CA . GLN A 1 137 ? -20.035 -3.930 11.395 1.00 87.50 137 GLN A CA 1
ATOM 1101 C C . GLN A 1 137 ? -19.969 -2.400 11.483 1.00 87.50 137 GLN A C 1
ATOM 1103 O O . GLN A 1 137 ? -20.908 -1.709 11.076 1.00 87.50 137 GLN A O 1
ATOM 1108 N N . THR A 1 138 ? -18.877 -1.877 12.036 1.00 83.81 138 THR A N 1
ATOM 1109 C CA . THR A 1 138 ? -18.742 -0.459 12.392 1.00 83.81 138 THR A CA 1
ATOM 1110 C C . THR A 1 138 ? -18.022 0.338 11.311 1.00 83.81 138 THR A C 1
ATOM 1112 O O . THR A 1 138 ? -18.398 1.465 11.028 1.00 83.81 138 THR A O 1
ATOM 1115 N N . ARG A 1 139 ? -17.022 -0.247 10.646 1.00 86.06 139 ARG A N 1
ATOM 1116 C CA . ARG A 1 139 ? -16.049 0.464 9.798 1.00 86.06 139 ARG A CA 1
ATOM 1117 C C . ARG A 1 139 ? -15.286 1.557 10.558 1.00 86.06 139 ARG A C 1
ATOM 1119 O O . ARG A 1 139 ? -14.811 2.510 9.952 1.00 86.06 139 ARG A O 1
ATOM 1126 N N . SER A 1 140 ? -15.142 1.406 11.877 1.00 82.75 140 SER A N 1
ATOM 1127 C CA . SER A 1 140 ? -14.427 2.364 12.723 1.00 82.75 140 SER A CA 1
ATOM 1128 C C . SER A 1 140 ? -12.917 2.371 12.422 1.00 82.75 140 SER A C 1
ATOM 1130 O O . SER A 1 140 ? -12.282 1.311 12.480 1.00 82.75 140 SER A O 1
ATOM 1132 N N . PRO A 1 141 ? -12.302 3.543 12.162 1.00 83.62 141 PRO A N 1
ATOM 1133 C CA . PRO A 1 141 ? -10.855 3.661 11.975 1.00 83.62 141 PRO A CA 1
ATOM 1134 C C . PRO A 1 141 ? -10.043 3.206 13.191 1.00 83.62 141 PRO A C 1
ATOM 1136 O O . PRO A 1 141 ? -8.949 2.674 13.025 1.00 83.62 141 PRO A O 1
ATOM 1139 N N . ARG A 1 142 ? -10.576 3.352 14.414 1.00 82.50 142 ARG A N 1
ATOM 1140 C CA . ARG A 1 142 ? -9.879 2.917 15.641 1.00 82.50 142 ARG A CA 1
ATOM 1141 C C . ARG A 1 142 ? -9.706 1.403 15.683 1.00 82.50 142 ARG A C 1
ATOM 1143 O O . ARG A 1 142 ? -8.610 0.922 15.944 1.00 82.50 142 ARG A O 1
ATOM 1150 N N . VAL A 1 143 ? -10.764 0.662 15.346 1.00 87.88 143 VAL A N 1
ATOM 1151 C CA . VAL A 1 143 ? -10.705 -0.805 15.254 1.00 87.88 143 VAL A CA 1
ATOM 1152 C C . VAL A 1 143 ? -9.703 -1.218 14.173 1.00 87.88 143 VAL A C 1
ATOM 1154 O O . VAL A 1 143 ? -8.965 -2.181 14.352 1.00 87.88 143 VAL A O 1
ATOM 1157 N N . ALA A 1 144 ? -9.621 -0.464 13.070 1.00 90.31 144 ALA A N 1
ATOM 1158 C CA . ALA A 1 144 ? -8.631 -0.718 12.028 1.00 90.31 144 ALA A CA 1
ATOM 1159 C C . ALA A 1 144 ? -7.189 -0.528 12.496 1.00 90.31 144 ALA A C 1
ATOM 1161 O O . ALA A 1 144 ? -6.336 -1.370 12.214 1.00 90.31 144 ALA A O 1
ATOM 1162 N N . GLN A 1 145 ? -6.925 0.565 13.211 1.00 89.75 145 GLN A N 1
ATOM 1163 C CA . GLN A 1 145 ? -5.612 0.846 13.783 1.00 89.75 145 GLN A CA 1
ATOM 1164 C C . GLN A 1 145 ? -5.207 -0.235 14.781 1.00 89.75 145 GLN A C 1
ATOM 1166 O O . GLN A 1 145 ? -4.095 -0.750 14.699 1.00 89.75 145 GLN A O 1
ATOM 1171 N N . GLU A 1 146 ? -6.119 -0.629 15.667 1.00 90.81 146 GLU A N 1
ATOM 1172 C CA . GLU A 1 146 ? -5.826 -1.641 16.676 1.00 90.81 146 GLU A CA 1
ATOM 1173 C C . GLU A 1 146 ? -5.597 -3.022 16.061 1.00 90.81 146 GLU A C 1
ATOM 1175 O O . GLU A 1 146 ? -4.636 -3.708 16.399 1.00 90.81 146 GLU A O 1
ATOM 1180 N N . LEU A 1 147 ? -6.419 -3.406 15.085 1.00 93.88 147 LEU A N 1
ATOM 1181 C CA . LEU A 1 147 ? -6.234 -4.651 14.350 1.00 93.88 147 LEU A CA 1
ATOM 1182 C C . LEU A 1 147 ? -4.893 -4.657 13.593 1.00 93.88 147 LEU A C 1
ATOM 1184 O O . LEU A 1 147 ? -4.213 -5.681 13.552 1.00 93.88 147 LEU A O 1
ATOM 1188 N N . GLY A 1 148 ? -4.475 -3.509 13.050 1.00 94.38 148 GLY A N 1
ATOM 1189 C CA . GLY A 1 148 ? -3.144 -3.320 12.471 1.00 94.38 148 GLY A CA 1
ATOM 1190 C C . GLY A 1 148 ? -2.008 -3.443 13.492 1.00 94.38 148 GLY A C 1
ATOM 1191 O O . GLY A 1 148 ? -0.994 -4.069 13.185 1.00 94.38 148 GLY A O 1
ATOM 1192 N N . ARG A 1 149 ? -2.191 -2.903 14.703 1.00 93.50 149 ARG A N 1
ATOM 1193 C CA . ARG A 1 149 ? -1.229 -2.986 15.814 1.00 93.50 149 ARG A CA 1
ATOM 1194 C C . ARG A 1 149 ? -1.049 -4.425 16.290 1.00 93.50 149 ARG A C 1
ATOM 1196 O O . ARG A 1 149 ? 0.079 -4.901 16.369 1.00 93.50 149 ARG A O 1
ATOM 1203 N N . GLN A 1 150 ? -2.146 -5.138 16.547 1.00 94.19 150 GLN A N 1
ATOM 1204 C CA . GLN A 1 150 ? -2.097 -6.532 16.999 1.00 94.19 150 GLN A CA 1
ATOM 1205 C C . GLN A 1 150 ? -1.479 -7.467 15.951 1.00 94.19 150 GLN A C 1
ATOM 1207 O O . GLN A 1 150 ? -0.768 -8.408 16.300 1.00 94.19 150 GLN A O 1
ATOM 1212 N N . LEU A 1 151 ? -1.729 -7.213 14.663 1.00 95.75 151 LEU A N 1
ATOM 1213 C CA . LEU A 1 151 ? -1.219 -8.047 13.575 1.00 95.75 151 LEU A CA 1
ATOM 1214 C C . LEU A 1 151 ? 0.159 -7.630 13.055 1.00 95.75 151 LEU A C 1
ATOM 1216 O O . LEU A 1 151 ? 0.687 -8.320 12.190 1.00 95.75 151 LEU A O 1
ATOM 1220 N N . GLU A 1 152 ? 0.772 -6.551 13.546 1.00 94.19 152 GLU A N 1
ATOM 1221 C CA . GLU A 1 152 ? 2.048 -6.050 13.014 1.00 94.19 152 GLU A CA 1
ATOM 1222 C C . GLU A 1 152 ? 3.133 -7.137 12.971 1.00 94.19 152 GLU A C 1
ATOM 1224 O O . GLU A 1 152 ? 3.769 -7.357 11.934 1.00 94.19 152 GLU A O 1
ATOM 1229 N N . GLN A 1 153 ? 3.323 -7.853 14.081 1.00 93.94 153 GLN A N 1
ATOM 1230 C CA . GLN A 1 153 ? 4.328 -8.909 14.153 1.00 93.94 153 GLN A CA 1
ATOM 1231 C C . GLN A 1 153 ? 3.943 -10.114 13.284 1.00 93.94 153 GLN A C 1
ATOM 1233 O O . GLN A 1 153 ? 4.800 -10.686 12.607 1.00 93.94 153 GLN A O 1
ATOM 1238 N N . ASP A 1 154 ? 2.655 -10.461 13.237 1.00 93.88 154 ASP A N 1
ATOM 1239 C CA . ASP A 1 154 ? 2.137 -11.544 12.399 1.00 93.88 154 ASP A CA 1
ATOM 1240 C C . ASP A 1 154 ? 2.352 -11.247 10.910 1.00 93.88 154 ASP A C 1
ATOM 1242 O O . ASP A 1 154 ? 2.800 -12.121 10.169 1.00 93.88 154 ASP A O 1
ATOM 1246 N N . LEU A 1 155 ? 2.110 -10.013 10.458 1.00 95.44 155 LEU A N 1
ATOM 1247 C CA . LEU A 1 155 ? 2.341 -9.598 9.073 1.00 95.44 155 LEU A CA 1
ATOM 1248 C C . LEU A 1 155 ? 3.818 -9.718 8.690 1.00 95.44 155 LEU A C 1
ATOM 1250 O O . LEU A 1 155 ? 4.127 -10.236 7.611 1.00 95.44 155 LEU A O 1
ATOM 1254 N N . LYS A 1 156 ? 4.733 -9.292 9.570 1.00 94.94 156 LYS A N 1
ATOM 1255 C CA . LYS A 1 156 ? 6.183 -9.443 9.363 1.00 94.94 156 LYS A CA 1
ATOM 1256 C C . LYS A 1 156 ? 6.569 -10.920 9.277 1.00 94.94 156 LYS A C 1
ATOM 1258 O O . LYS A 1 156 ? 7.219 -11.319 8.312 1.00 94.94 156 LYS A O 1
ATOM 1263 N N . ASN A 1 157 ? 6.095 -11.742 10.213 1.00 94.38 157 ASN A N 1
ATOM 1264 C CA . ASN A 1 157 ? 6.367 -13.180 10.247 1.00 94.38 157 ASN A CA 1
ATOM 1265 C C . ASN A 1 157 ? 5.825 -13.897 8.997 1.00 94.38 157 ASN A C 1
ATOM 1267 O O . ASN A 1 157 ? 6.539 -14.667 8.353 1.00 94.38 157 ASN A O 1
ATOM 1271 N N . ILE A 1 158 ? 4.576 -13.620 8.607 1.00 94.44 158 ILE A N 1
ATOM 1272 C CA . ILE A 1 158 ? 3.949 -14.193 7.408 1.00 94.44 158 ILE A CA 1
ATOM 1273 C C . ILE A 1 158 ? 4.745 -13.805 6.159 1.00 94.44 158 ILE A C 1
ATOM 1275 O O . ILE A 1 158 ? 5.032 -14.667 5.329 1.00 94.44 158 ILE A O 1
ATOM 1279 N N . THR A 1 159 ? 5.133 -12.534 6.033 1.00 94.50 159 THR A N 1
ATOM 1280 C CA . THR A 1 159 ? 5.930 -12.041 4.898 1.00 94.50 159 THR A CA 1
ATOM 1281 C C . THR A 1 159 ? 7.284 -12.743 4.840 1.00 94.50 159 THR A C 1
ATOM 1283 O O . THR A 1 159 ? 7.649 -13.282 3.795 1.00 94.50 159 THR A O 1
ATOM 1286 N N . PHE A 1 160 ? 7.980 -12.832 5.975 1.00 94.19 160 PHE A N 1
ATOM 1287 C CA . PHE A 1 160 ? 9.277 -13.497 6.096 1.00 94.19 160 PHE A CA 1
ATOM 1288 C C . PHE A 1 160 ? 9.219 -14.977 5.687 1.00 94.19 160 PHE A C 1
ATOM 1290 O O . PHE A 1 160 ? 10.115 -15.475 5.013 1.00 94.19 160 PHE A O 1
ATOM 1297 N N . HIS A 1 161 ? 8.139 -15.688 6.023 1.00 93.88 161 HIS A N 1
ATOM 1298 C CA . HIS A 1 161 ? 7.971 -17.091 5.636 1.00 93.88 161 HIS A CA 1
ATOM 1299 C C . HIS A 1 161 ? 7.454 -17.292 4.204 1.00 93.88 161 HIS A C 1
ATOM 1301 O O . HIS A 1 161 ? 7.769 -18.306 3.571 1.00 93.88 161 HIS A O 1
ATOM 1307 N N . LEU A 1 162 ? 6.644 -16.368 3.679 1.00 93.88 162 LEU A N 1
ATOM 1308 C CA . LEU A 1 162 ? 6.071 -16.480 2.337 1.00 93.88 162 LEU A CA 1
ATOM 1309 C C . LEU A 1 162 ? 7.044 -16.057 1.238 1.00 93.88 162 LEU A C 1
ATOM 1311 O O . LEU A 1 162 ? 7.075 -16.723 0.204 1.00 93.88 162 LEU A O 1
ATOM 1315 N N . CYS A 1 163 ? 7.839 -15.003 1.435 1.00 93.12 163 CYS A N 1
ATOM 1316 C CA . CYS A 1 163 ? 8.765 -14.497 0.416 1.00 93.12 163 CYS A CA 1
ATOM 1317 C C . CYS A 1 163 ? 9.707 -15.586 -0.148 1.00 93.12 163 CYS A C 1
ATOM 1319 O O . CYS A 1 163 ? 9.721 -15.761 -1.372 1.00 93.12 163 CYS A O 1
ATOM 1321 N N . PRO A 1 164 ? 10.377 -16.422 0.674 1.00 91.31 164 PRO A N 1
ATOM 1322 C CA . PRO A 1 164 ? 11.228 -17.512 0.182 1.00 91.31 164 PRO A CA 1
ATOM 1323 C C . PRO A 1 164 ? 10.452 -18.563 -0.608 1.00 91.31 164 PRO A C 1
ATOM 1325 O O . PRO A 1 164 ? 10.875 -18.994 -1.678 1.00 91.31 164 PRO A O 1
ATOM 1328 N N . ARG A 1 165 ? 9.269 -18.951 -0.113 1.00 92.06 165 ARG A N 1
ATOM 1329 C CA . ARG A 1 165 ? 8.397 -19.936 -0.777 1.00 92.06 165 ARG A CA 1
ATOM 1330 C C . ARG A 1 165 ? 7.878 -19.433 -2.118 1.00 92.06 165 ARG A C 1
ATOM 1332 O O . ARG A 1 165 ? 7.578 -20.224 -3.008 1.00 92.06 165 ARG A O 1
ATOM 1339 N N . LEU A 1 166 ? 7.752 -18.118 -2.251 1.00 88.94 166 LEU A N 1
ATOM 1340 C CA . LEU A 1 166 ? 7.383 -17.459 -3.490 1.00 88.94 166 LEU A CA 1
ATOM 1341 C C . LEU A 1 166 ? 8.589 -17.188 -4.393 1.00 88.94 166 LEU A C 1
ATOM 1343 O O . LEU A 1 166 ? 8.359 -16.694 -5.491 1.00 88.94 166 LEU A O 1
ATOM 1347 N N . GLY A 1 167 ? 9.823 -17.523 -3.999 1.00 87.62 167 GLY A N 1
ATOM 1348 C CA . GLY A 1 167 ? 11.035 -17.265 -4.782 1.00 87.62 167 GLY A CA 1
ATOM 1349 C C . GLY A 1 167 ? 11.323 -15.773 -4.948 1.00 87.62 167 GLY A C 1
ATOM 1350 O O . GLY A 1 167 ? 11.632 -15.333 -6.056 1.00 87.62 167 GLY A O 1
ATOM 1351 N N . ILE A 1 168 ? 11.098 -14.996 -3.886 1.00 87.31 168 ILE A N 1
ATOM 1352 C CA . ILE A 1 168 ? 11.497 -13.592 -3.771 1.00 87.31 168 ILE A CA 1
ATOM 1353 C C . ILE A 1 168 ? 12.859 -13.567 -3.070 1.00 87.31 168 ILE A C 1
ATOM 1355 O O . ILE A 1 168 ? 12.993 -14.056 -1.947 1.00 87.31 168 ILE A O 1
ATOM 1359 N N . GLU A 1 169 ? 13.865 -13.022 -3.746 1.00 83.88 169 GLU A N 1
ATOM 1360 C CA . GLU A 1 169 ? 15.229 -12.873 -3.231 1.00 83.88 169 GLU A CA 1
ATOM 1361 C C . GLU A 1 169 ? 15.446 -11.438 -2.720 1.00 83.88 169 GLU A C 1
ATOM 1363 O O . GLU A 1 169 ? 14.766 -10.517 -3.166 1.00 83.88 169 GLU A O 1
ATOM 1368 N N . GLY A 1 170 ? 16.386 -11.234 -1.790 1.00 83.06 170 GLY A N 1
ATOM 1369 C CA . GLY A 1 170 ? 16.747 -9.903 -1.278 1.00 83.06 170 GLY A CA 1
ATOM 1370 C C . GLY A 1 170 ? 16.149 -9.552 0.088 1.00 83.06 170 GLY A C 1
ATOM 1371 O O . GLY A 1 170 ? 15.868 -10.435 0.898 1.00 83.06 170 GLY A O 1
ATOM 1372 N N . ASP A 1 171 ? 16.004 -8.252 0.362 1.00 87.94 171 ASP A N 1
ATOM 1373 C CA . ASP A 1 171 ? 15.481 -7.748 1.637 1.00 87.94 171 ASP A CA 1
ATOM 1374 C C . ASP A 1 171 ? 13.958 -7.911 1.712 1.00 87.94 171 ASP A C 1
ATOM 1376 O O . ASP A 1 171 ? 13.188 -7.157 1.115 1.00 87.94 171 ASP A O 1
ATOM 1380 N N . TRP A 1 172 ? 13.503 -8.906 2.474 1.00 88.81 172 TRP A N 1
ATOM 1381 C CA . TRP A 1 172 ? 12.076 -9.192 2.620 1.00 88.81 172 TRP A CA 1
ATOM 1382 C C . TRP A 1 172 ? 11.321 -8.095 3.380 1.00 88.81 172 TRP A C 1
ATOM 1384 O O . TRP A 1 172 ? 10.098 -8.014 3.247 1.00 88.81 172 TRP A O 1
ATOM 1394 N N . ASN A 1 173 ? 12.016 -7.209 4.108 1.00 89.94 173 ASN A N 1
ATOM 1395 C CA . ASN A 1 173 ? 11.377 -6.063 4.758 1.00 89.94 173 ASN A CA 1
ATOM 1396 C C . ASN A 1 173 ? 10.776 -5.087 3.741 1.00 89.94 173 ASN A C 1
ATOM 1398 O O . ASN A 1 173 ? 9.756 -4.461 4.030 1.00 89.94 173 ASN A O 1
ATOM 1402 N N . ALA A 1 174 ? 11.323 -5.032 2.522 1.00 90.50 174 ALA A N 1
ATOM 1403 C CA . ALA A 1 174 ? 10.765 -4.239 1.429 1.00 90.50 174 ALA A CA 1
ATOM 1404 C C . ALA A 1 174 ? 9.331 -4.663 1.049 1.00 90.50 174 ALA A C 1
ATOM 1406 O O . ALA A 1 174 ? 8.580 -3.873 0.477 1.00 90.50 174 ALA A O 1
ATOM 1407 N N . PHE A 1 175 ? 8.922 -5.889 1.399 1.00 92.38 175 PHE A N 1
ATOM 1408 C CA . PHE A 1 175 ? 7.596 -6.436 1.103 1.00 92.38 175 PHE A CA 1
ATOM 1409 C C . PHE A 1 175 ? 6.601 -6.332 2.262 1.00 92.38 175 PHE A C 1
ATOM 1411 O O . PHE A 1 175 ? 5.413 -6.594 2.069 1.00 92.38 175 PHE A O 1
ATOM 1418 N N . VAL A 1 176 ? 7.035 -5.906 3.450 1.00 94.06 176 VAL A N 1
ATOM 1419 C CA . VAL A 1 176 ? 6.140 -5.690 4.598 1.00 94.06 176 VAL A CA 1
ATOM 1420 C C . VAL A 1 176 ? 5.021 -4.682 4.275 1.00 94.06 176 VAL A C 1
ATOM 1422 O O . VAL A 1 176 ? 3.865 -4.978 4.586 1.00 94.06 176 VAL A O 1
ATOM 1425 N N . PRO A 1 177 ? 5.269 -3.554 3.572 1.00 94.50 177 PRO A N 1
ATOM 1426 C CA . PRO A 1 177 ? 4.194 -2.656 3.141 1.00 94.50 177 PRO A CA 1
ATOM 1427 C C . PRO A 1 177 ? 3.128 -3.338 2.266 1.00 94.50 177 PRO A C 1
ATOM 1429 O O . PRO A 1 177 ? 1.942 -3.037 2.386 1.00 94.50 177 PRO A O 1
ATOM 1432 N N . GLU A 1 178 ? 3.509 -4.304 1.423 1.00 94.75 178 GLU A N 1
ATOM 1433 C CA . GLU A 1 178 ? 2.557 -5.070 0.602 1.00 94.75 178 GLU A CA 1
ATOM 1434 C C . GLU A 1 178 ? 1.650 -5.965 1.460 1.00 94.75 178 GLU A C 1
ATOM 1436 O O . GLU A 1 178 ? 0.471 -6.135 1.134 1.00 94.75 178 GLU A O 1
ATOM 1441 N N . ALA A 1 179 ? 2.153 -6.478 2.588 1.00 95.88 179 ALA A N 1
ATOM 1442 C CA . ALA A 1 179 ? 1.340 -7.191 3.569 1.00 95.88 179 ALA A CA 1
ATOM 1443 C C . ALA A 1 179 ? 0.362 -6.256 4.301 1.00 95.88 179 ALA A C 1
ATOM 1445 O O . ALA A 1 179 ? -0.798 -6.621 4.485 1.00 95.88 179 ALA A O 1
ATOM 1446 N N . TYR A 1 180 ? 0.762 -5.021 4.627 1.00 96.00 180 TYR A N 1
ATOM 1447 C CA . TYR A 1 180 ? -0.163 -4.011 5.164 1.00 96.00 180 TYR A CA 1
ATOM 1448 C C . TYR A 1 180 ? -1.251 -3.618 4.156 1.00 96.00 180 TYR A C 1
ATOM 1450 O O . TYR A 1 180 ? -2.427 -3.538 4.510 1.00 96.00 180 TYR A O 1
ATOM 1458 N N . TYR A 1 181 ? -0.913 -3.449 2.875 1.00 95.94 181 TYR A N 1
ATOM 1459 C CA . TYR A 1 181 ? -1.928 -3.227 1.839 1.00 95.94 181 TYR A CA 1
ATOM 1460 C C . TYR A 1 181 ? -2.869 -4.425 1.680 1.00 95.94 181 TYR A C 1
ATOM 1462 O O . TYR A 1 181 ? -4.053 -4.249 1.375 1.00 95.94 181 TYR A O 1
ATOM 1470 N N . ALA A 1 182 ? -2.363 -5.646 1.869 1.00 96.81 182 ALA A N 1
ATOM 1471 C CA . ALA A 1 182 ? -3.193 -6.840 1.908 1.00 96.81 182 ALA A CA 1
ATOM 1472 C C . ALA A 1 182 ? -4.133 -6.840 3.118 1.00 96.81 182 ALA A C 1
ATOM 1474 O O . ALA A 1 182 ? -5.292 -7.212 2.955 1.00 96.81 182 ALA A O 1
ATOM 1475 N N . LEU A 1 183 ? -3.671 -6.377 4.285 1.00 97.25 183 LEU A N 1
ATOM 1476 C CA . LEU A 1 183 ? -4.499 -6.221 5.478 1.00 97.25 183 LEU A CA 1
ATOM 1477 C C . LEU A 1 183 ? -5.656 -5.256 5.232 1.00 97.25 183 LEU A C 1
ATOM 1479 O O . LEU A 1 183 ? -6.807 -5.646 5.399 1.00 97.25 183 LEU A O 1
ATOM 1483 N N . LEU A 1 184 ? -5.375 -4.042 4.758 1.00 95.69 184 LEU A N 1
ATOM 1484 C CA . LEU A 1 184 ? -6.415 -3.049 4.463 1.00 95.69 184 LEU A CA 1
ATOM 1485 C C . LEU A 1 184 ? -7.438 -3.583 3.450 1.00 95.69 184 LEU A C 1
ATOM 1487 O O . LEU A 1 184 ? -8.646 -3.421 3.616 1.00 95.69 184 LEU A O 1
ATOM 1491 N N . TYR A 1 185 ? -6.960 -4.285 2.420 1.00 96.19 185 TYR A N 1
ATOM 1492 C CA . TYR A 1 185 ? -7.833 -4.946 1.454 1.00 96.19 185 TYR A CA 1
ATOM 1493 C C . TYR A 1 185 ? -8.681 -6.052 2.097 1.00 96.19 185 TYR A C 1
ATOM 1495 O O . TYR A 1 185 ? -9.874 -6.173 1.803 1.00 96.19 185 TYR A O 1
ATOM 1503 N N . ALA A 1 186 ? -8.076 -6.854 2.974 1.00 97.25 186 ALA A N 1
ATOM 1504 C CA . ALA A 1 186 ? -8.756 -7.932 3.668 1.00 97.25 186 ALA A CA 1
ATOM 1505 C C . ALA A 1 186 ? -9.857 -7.386 4.582 1.00 97.25 186 ALA A C 1
ATOM 1507 O O . ALA A 1 186 ? -10.982 -7.872 4.536 1.00 97.25 186 ALA A O 1
ATOM 1508 N N . MET A 1 187 ? -9.564 -6.331 5.336 1.00 95.50 187 MET A N 1
ATOM 1509 C CA . MET A 1 187 ? -10.512 -5.638 6.204 1.00 95.50 187 MET A CA 1
ATOM 1510 C C . MET A 1 187 ? -11.728 -5.091 5.445 1.00 95.50 187 MET A C 1
ATOM 1512 O O . MET A 1 187 ? -12.861 -5.197 5.915 1.00 95.50 187 MET A O 1
ATOM 1516 N N . ASP A 1 188 ? -11.526 -4.527 4.252 1.00 94.12 188 ASP A N 1
ATOM 1517 C CA . ASP A 1 188 ? -12.631 -4.002 3.447 1.00 94.12 188 ASP A CA 1
ATOM 1518 C C . ASP A 1 188 ? -13.508 -5.126 2.860 1.00 94.12 188 ASP A C 1
ATOM 1520 O O . ASP A 1 188 ? -14.742 -5.069 2.912 1.00 94.12 188 ASP A O 1
ATOM 1524 N N . LYS A 1 189 ? -12.875 -6.177 2.318 1.00 96.56 189 LYS A N 1
ATOM 1525 C CA . LYS A 1 189 ? -13.548 -7.195 1.491 1.00 96.56 189 LYS A CA 1
ATOM 1526 C C . LYS A 1 189 ? -13.946 -8.482 2.207 1.00 96.56 189 LYS A C 1
ATOM 1528 O O . LYS A 1 189 ? -14.755 -9.230 1.649 1.00 96.56 189 LYS A O 1
ATOM 1533 N N . TRP A 1 190 ? -13.395 -8.768 3.383 1.00 97.50 190 TRP A N 1
ATOM 1534 C CA . TRP A 1 190 ? -13.735 -9.973 4.135 1.00 97.50 190 TRP A CA 1
ATOM 1535 C C . TRP A 1 190 ? -15.217 -9.979 4.520 1.00 97.50 190 TRP A C 1
ATOM 1537 O O . TRP A 1 190 ? -15.807 -8.939 4.816 1.00 97.50 190 TRP A O 1
ATOM 1547 N N . ARG A 1 191 ? -15.829 -11.167 4.483 1.00 95.62 191 ARG A N 1
ATOM 1548 C CA . ARG A 1 191 ? -17.228 -11.378 4.861 1.00 95.62 191 ARG A CA 1
ATOM 1549 C C . ARG A 1 191 ? -17.325 -12.570 5.813 1.00 95.62 191 ARG A C 1
ATOM 1551 O O . ARG A 1 191 ? -17.012 -13.679 5.368 1.00 95.62 191 ARG A O 1
ATOM 1558 N N . PRO A 1 192 ? -17.795 -12.379 7.059 1.00 94.56 192 PRO A N 1
ATOM 1559 C CA . PRO A 1 192 ? -17.910 -13.465 8.033 1.00 94.56 192 PRO A CA 1
ATOM 1560 C C . PRO A 1 192 ? -18.911 -14.547 7.596 1.00 94.56 192 PRO A C 1
ATOM 1562 O O . PRO A 1 192 ? -18.702 -15.725 7.873 1.00 94.56 192 PRO A O 1
ATOM 1565 N N . ASP A 1 193 ? -19.937 -14.181 6.819 1.00 93.75 193 ASP A N 1
ATOM 1566 C CA . ASP A 1 193 ? -21.004 -15.089 6.360 1.00 93.75 193 ASP A CA 1
ATOM 1567 C C . ASP A 1 193 ? -20.501 -16.249 5.484 1.00 93.75 193 ASP A C 1
ATOM 1569 O O . ASP A 1 193 ? -21.192 -17.247 5.298 1.00 93.75 193 ASP A O 1
ATOM 1573 N N . ARG A 1 194 ? -19.291 -16.130 4.923 1.00 92.38 194 ARG A N 1
ATOM 1574 C CA . ARG A 1 194 ? -18.675 -17.172 4.086 1.00 92.38 194 ARG A CA 1
ATOM 1575 C C . ARG A 1 194 ? -17.986 -18.276 4.897 1.00 92.38 194 ARG A C 1
ATOM 1577 O O . ARG A 1 194 ? -17.439 -19.195 4.298 1.00 92.38 194 ARG A O 1
ATOM 1584 N N . GLY A 1 195 ? -17.969 -18.178 6.228 1.00 91.00 195 GLY A N 1
ATOM 1585 C CA . GLY A 1 195 ? -17.447 -19.209 7.134 1.00 91.00 195 GLY A CA 1
ATOM 1586 C C . GLY A 1 195 ? -15.919 -19.288 7.251 1.00 91.00 195 GLY A C 1
ATOM 1587 O O . GLY A 1 195 ? -15.416 -20.035 8.083 1.00 91.00 195 GLY A O 1
ATOM 1588 N N . ALA A 1 196 ? -15.163 -18.518 6.464 1.00 94.38 196 ALA A N 1
ATOM 1589 C CA . ALA A 1 196 ? -13.708 -18.442 6.587 1.00 94.38 196 ALA A CA 1
ATOM 1590 C C . ALA A 1 196 ? -13.296 -17.438 7.675 1.00 94.38 196 ALA A C 1
ATOM 1592 O O . ALA A 1 196 ? -13.775 -16.298 7.683 1.00 94.38 196 ALA A O 1
ATOM 1593 N N . SER A 1 197 ? -12.365 -17.832 8.551 1.00 96.19 197 SER A N 1
ATOM 1594 C CA . SER A 1 197 ? -11.801 -16.924 9.557 1.00 96.19 197 SER A CA 1
ATOM 1595 C C . SER A 1 197 ? -11.078 -15.748 8.891 1.00 96.19 197 SER A C 1
ATOM 1597 O O . SER A 1 197 ? -10.561 -15.857 7.771 1.00 96.19 197 SER A O 1
ATOM 1599 N N . PHE A 1 198 ? -11.022 -14.612 9.589 1.00 96.75 198 PHE A N 1
ATOM 1600 C CA . PHE A 1 198 ? -10.335 -13.429 9.076 1.00 96.75 198 PHE A CA 1
ATOM 1601 C C . PHE A 1 198 ? -8.851 -13.708 8.813 1.00 96.75 198 PHE A C 1
ATOM 1603 O O . PHE A 1 198 ? -8.343 -13.344 7.755 1.00 96.75 198 PHE A O 1
ATOM 1610 N N . ARG A 1 199 ? -8.172 -14.431 9.717 1.00 95.75 199 ARG A N 1
ATOM 1611 C CA . ARG A 1 199 ? -6.759 -14.815 9.558 1.00 95.75 199 ARG A CA 1
ATOM 1612 C C . ARG A 1 199 ? -6.512 -15.638 8.295 1.00 95.75 199 ARG A C 1
ATOM 1614 O O . ARG A 1 199 ? -5.556 -15.360 7.574 1.00 95.75 199 ARG A O 1
ATOM 1621 N N . THR A 1 200 ? -7.374 -16.611 7.993 1.00 96.06 200 THR A N 1
ATOM 1622 C CA . THR A 1 200 ? -7.256 -17.418 6.768 1.00 96.06 200 THR A CA 1
ATOM 1623 C C . THR A 1 200 ? -7.403 -16.545 5.522 1.00 96.06 200 THR A C 1
ATOM 1625 O O . THR A 1 200 ? -6.568 -16.604 4.622 1.00 96.06 200 THR A O 1
ATOM 1628 N N . TYR A 1 201 ? -8.412 -15.672 5.494 1.00 97.25 201 TYR A N 1
ATOM 1629 C CA . TYR A 1 201 ? -8.628 -14.765 4.366 1.00 97.25 201 TYR A CA 1
ATOM 1630 C C . TYR A 1 201 ? -7.497 -13.736 4.196 1.00 97.25 201 TYR A C 1
ATOM 1632 O O . TYR A 1 201 ? -7.088 -13.414 3.075 1.00 97.25 201 TYR A O 1
ATOM 1640 N N . LEU A 1 202 ? -6.966 -13.231 5.311 1.00 97.19 202 LEU A N 1
ATOM 1641 C CA . LEU A 1 202 ? -5.825 -12.326 5.339 1.00 97.19 202 LEU A CA 1
ATOM 1642 C C . LEU A 1 202 ? -4.574 -12.999 4.771 1.00 97.19 202 LEU A C 1
ATOM 1644 O O . LEU A 1 202 ? -3.900 -12.414 3.926 1.00 97.19 202 LEU A O 1
ATOM 1648 N N . PHE A 1 203 ? -4.285 -14.233 5.187 1.00 96.44 203 PHE A N 1
ATOM 1649 C CA . PHE A 1 203 ? -3.141 -14.992 4.688 1.00 96.44 203 PHE A CA 1
ATOM 1650 C C . PHE A 1 203 ? -3.183 -15.152 3.162 1.00 96.44 203 PHE A C 1
ATOM 1652 O O . PHE A 1 203 ? -2.195 -14.864 2.479 1.00 96.44 203 PHE A O 1
ATOM 1659 N N . ASP A 1 204 ? -4.338 -15.530 2.610 1.00 95.94 204 ASP A N 1
ATOM 1660 C CA . ASP A 1 204 ? -4.521 -15.647 1.159 1.00 95.94 204 ASP A CA 1
ATOM 1661 C C . ASP A 1 204 ? -4.369 -14.295 0.448 1.00 95.94 204 ASP A C 1
ATOM 1663 O O . ASP A 1 204 ? -3.742 -14.206 -0.614 1.00 95.94 204 ASP A O 1
ATOM 1667 N N . SER A 1 205 ? -4.873 -13.221 1.060 1.00 96.56 205 SER A N 1
ATOM 1668 C CA . SER A 1 205 ? -4.732 -11.856 0.541 1.00 96.56 205 SER A CA 1
ATOM 1669 C C . SER A 1 205 ? -3.266 -11.413 0.493 1.00 96.56 205 SER A C 1
ATOM 1671 O O . SER A 1 205 ? -2.826 -10.862 -0.521 1.00 96.56 205 SER A O 1
ATOM 1673 N N . ILE A 1 206 ? -2.490 -11.689 1.548 1.00 96.50 206 ILE A N 1
ATOM 1674 C CA . ILE A 1 206 ? -1.049 -11.396 1.607 1.00 96.50 206 ILE A CA 1
ATOM 1675 C C . ILE A 1 206 ? -0.322 -12.187 0.525 1.00 96.50 206 ILE A C 1
ATOM 1677 O O . ILE A 1 206 ? 0.406 -11.607 -0.281 1.00 96.50 206 ILE A O 1
ATOM 1681 N N . ARG A 1 207 ? -0.572 -13.499 0.438 1.00 95.81 207 ARG A N 1
ATOM 1682 C CA . ARG A 1 207 ? 0.027 -14.361 -0.587 1.00 95.81 207 ARG A CA 1
ATOM 1683 C C . ARG A 1 207 ? -0.223 -13.821 -1.995 1.00 95.81 207 ARG A C 1
ATOM 1685 O O . ARG A 1 207 ? 0.713 -13.743 -2.791 1.00 95.81 207 ARG A O 1
ATOM 1692 N N . PHE A 1 208 ? -1.458 -13.422 -2.300 1.00 95.00 208 PHE A N 1
ATOM 1693 C CA . PHE A 1 208 ? -1.816 -12.854 -3.599 1.00 95.00 208 PHE A CA 1
ATOM 1694 C C . PHE A 1 208 ? -1.078 -11.536 -3.886 1.00 95.00 208 PHE A C 1
ATOM 1696 O O . PHE A 1 208 ? -0.541 -11.344 -4.982 1.00 95.00 208 PHE A O 1
ATOM 1703 N N . LYS A 1 209 ? -1.011 -10.626 -2.906 1.00 94.69 209 LYS A N 1
ATOM 1704 C CA . LYS A 1 209 ? -0.318 -9.335 -3.051 1.00 94.69 209 LYS A CA 1
ATOM 1705 C C . LYS A 1 209 ? 1.186 -9.507 -3.243 1.00 94.69 209 LYS A C 1
ATOM 1707 O O . LYS A 1 209 ? 1.734 -8.910 -4.170 1.00 94.69 209 LYS A O 1
ATOM 1712 N N . LEU A 1 210 ? 1.823 -10.387 -2.471 1.00 93.88 210 LEU A N 1
ATOM 1713 C CA . LEU A 1 210 ? 3.244 -10.714 -2.614 1.00 93.88 210 LEU A CA 1
ATOM 1714 C C . LEU A 1 210 ? 3.551 -11.350 -3.973 1.00 93.88 210 LEU A C 1
ATOM 1716 O O . LEU A 1 210 ? 4.499 -10.943 -4.642 1.00 93.88 210 LEU A O 1
ATOM 1720 N N . GLN A 1 211 ? 2.715 -12.278 -4.449 1.00 92.25 211 GLN A N 1
ATOM 1721 C CA . GLN A 1 211 ? 2.856 -12.823 -5.804 1.00 92.25 211 GLN A CA 1
ATOM 1722 C C . GLN A 1 211 ? 2.791 -11.718 -6.862 1.00 92.25 211 GLN A C 1
ATOM 1724 O O . GLN A 1 211 ? 3.630 -11.663 -7.761 1.00 92.25 211 GLN A O 1
ATOM 1729 N N . LYS A 1 212 ? 1.829 -10.797 -6.747 1.00 91.38 212 LYS A N 1
ATOM 1730 C CA . LYS A 1 212 ? 1.705 -9.664 -7.671 1.00 91.38 212 LYS A CA 1
ATOM 1731 C C . LYS A 1 212 ? 2.896 -8.702 -7.582 1.00 91.38 212 LYS A C 1
ATOM 1733 O O . LYS A 1 212 ? 3.308 -8.161 -8.608 1.00 91.38 212 LYS A O 1
ATOM 1738 N N . ALA A 1 213 ? 3.446 -8.472 -6.390 1.00 88.25 213 ALA A N 1
ATOM 1739 C CA . ALA A 1 213 ? 4.658 -7.678 -6.190 1.00 88.25 213 ALA A CA 1
ATOM 1740 C C . ALA A 1 213 ? 5.864 -8.329 -6.886 1.00 88.25 213 ALA A C 1
ATOM 1742 O O . ALA A 1 213 ? 6.496 -7.684 -7.720 1.00 88.25 213 ALA A O 1
ATOM 1743 N N . ARG A 1 214 ? 6.065 -9.638 -6.696 1.00 86.88 214 ARG A N 1
ATOM 1744 C CA . ARG A 1 214 ? 7.083 -10.419 -7.415 1.00 86.88 214 ARG A CA 1
ATOM 1745 C C . ARG A 1 214 ? 6.941 -10.305 -8.931 1.00 86.88 214 ARG A C 1
ATOM 1747 O O . ARG A 1 214 ? 7.928 -10.123 -9.634 1.00 86.88 214 ARG A O 1
ATOM 1754 N N . TYR A 1 215 ? 5.724 -10.405 -9.471 1.00 85.12 215 TYR A N 1
ATOM 1755 C CA . TYR A 1 215 ? 5.515 -10.238 -10.914 1.00 85.12 215 TYR A CA 1
ATOM 1756 C C . TYR A 1 215 ? 5.908 -8.840 -11.406 1.00 85.12 215 TYR A C 1
ATOM 1758 O O . TYR A 1 215 ? 6.458 -8.723 -12.501 1.00 85.12 215 TYR A O 1
ATOM 1766 N N . ARG A 1 216 ? 5.641 -7.785 -10.625 1.00 82.44 216 ARG A N 1
ATOM 1767 C CA . ARG A 1 216 ? 6.053 -6.411 -10.960 1.00 82.44 216 ARG A CA 1
ATOM 1768 C C . ARG A 1 216 ? 7.573 -6.281 -10.974 1.00 82.44 216 ARG A C 1
ATOM 1770 O O . ARG A 1 216 ? 8.119 -5.798 -11.962 1.00 82.44 216 ARG A O 1
ATOM 1777 N N . GLU A 1 217 ? 8.239 -6.777 -9.940 1.00 76.12 217 GLU A N 1
ATOM 1778 C CA . GLU A 1 217 ? 9.697 -6.738 -9.828 1.00 76.12 217 GLU A CA 1
ATOM 1779 C C . GLU A 1 217 ? 10.375 -7.564 -10.928 1.00 76.12 217 GLU A C 1
ATOM 1781 O O . GLU A 1 217 ? 11.240 -7.066 -11.644 1.00 76.12 217 GLU A O 1
ATOM 1786 N N . ASN A 1 218 ? 9.884 -8.777 -11.194 1.00 74.12 218 ASN A N 1
ATOM 1787 C CA . ASN A 1 218 ? 10.375 -9.600 -12.296 1.00 74.12 218 ASN A CA 1
ATOM 1788 C C . ASN A 1 218 ? 10.173 -8.947 -13.667 1.00 74.12 218 ASN A C 1
ATOM 1790 O O . ASN A 1 218 ? 10.968 -9.190 -14.569 1.00 74.12 218 ASN A O 1
ATOM 1794 N N . ARG A 1 219 ? 9.139 -8.120 -13.877 1.00 70.81 219 ARG A N 1
ATOM 1795 C CA . ARG A 1 219 ? 9.003 -7.364 -15.137 1.00 70.81 219 ARG A CA 1
ATOM 1796 C C . ARG A 1 219 ? 10.070 -6.284 -15.280 1.00 70.81 219 ARG A C 1
ATOM 1798 O O . ARG A 1 219 ? 10.505 -6.039 -16.403 1.00 70.81 219 ARG A O 1
ATOM 1805 N N . ILE A 1 220 ? 10.478 -5.660 -14.178 1.00 65.62 220 ILE A N 1
ATOM 1806 C CA . ILE A 1 220 ? 11.559 -4.671 -14.164 1.00 65.62 220 ILE A CA 1
ATOM 1807 C C . ILE A 1 220 ? 12.897 -5.385 -14.392 1.00 65.62 220 ILE A C 1
ATOM 1809 O O . ILE A 1 220 ? 13.623 -5.007 -15.303 1.00 65.62 220 ILE A O 1
ATOM 1813 N N . ASN A 1 221 ? 13.151 -6.485 -13.678 1.00 60.25 221 ASN A N 1
ATOM 1814 C CA . ASN A 1 221 ? 14.399 -7.253 -13.761 1.00 60.25 221 ASN A CA 1
ATOM 1815 C C . ASN A 1 221 ? 14.551 -8.055 -15.068 1.00 60.25 221 ASN A C 1
ATOM 1817 O O . ASN A 1 221 ? 15.667 -8.325 -15.503 1.00 60.25 221 ASN A O 1
ATOM 1821 N N . ARG A 1 222 ? 13.447 -8.417 -15.746 1.00 55.59 222 ARG A N 1
ATOM 1822 C CA . ARG A 1 222 ? 13.487 -9.029 -17.092 1.00 55.59 222 ARG A CA 1
ATOM 1823 C C . ARG A 1 222 ? 14.028 -8.088 -18.162 1.00 55.59 222 ARG A C 1
ATOM 1825 O O . ARG A 1 222 ? 14.479 -8.568 -19.200 1.00 55.59 222 ARG A O 1
ATOM 1832 N N . ARG A 1 223 ? 14.023 -6.772 -17.931 1.00 55.50 223 ARG A N 1
ATOM 1833 C CA . ARG A 1 223 ? 14.950 -5.891 -18.642 1.00 55.50 223 ARG A CA 1
ATOM 1834 C C . ARG A 1 223 ? 16.303 -6.184 -18.010 1.00 55.50 223 ARG A C 1
ATOM 1836 O O . ARG A 1 223 ? 16.573 -5.699 -16.924 1.00 55.50 223 ARG A O 1
ATOM 1843 N N . GLN A 1 224 ? 17.070 -7.083 -18.618 1.00 55.47 224 GLN A N 1
ATOM 1844 C CA . GLN A 1 224 ? 18.364 -7.548 -18.123 1.00 55.47 224 GLN A CA 1
ATOM 1845 C C . GLN A 1 224 ? 19.314 -6.359 -17.922 1.00 55.47 224 GLN A C 1
ATOM 1847 O O . GLN A 1 224 ? 20.077 -5.992 -18.811 1.00 55.47 224 GLN A O 1
ATOM 1852 N N . PHE A 1 225 ? 19.252 -5.721 -16.759 1.00 61.69 225 PHE A N 1
ATOM 1853 C CA . PHE A 1 225 ? 20.181 -4.676 -16.383 1.00 61.69 225 PHE A CA 1
ATOM 1854 C C . PHE A 1 225 ? 21.382 -5.360 -15.747 1.00 61.69 225 PHE A C 1
ATOM 1856 O O . PHE A 1 225 ? 21.406 -5.658 -14.556 1.00 61.69 225 PHE A O 1
ATOM 1863 N N . THR A 1 226 ? 22.394 -5.650 -16.556 1.00 67.00 226 THR A N 1
ATOM 1864 C CA . THR A 1 226 ? 23.735 -5.876 -16.021 1.00 67.00 226 THR A CA 1
ATOM 1865 C C . THR A 1 226 ? 24.239 -4.574 -15.413 1.00 67.00 226 THR A C 1
ATOM 1867 O O . THR A 1 226 ? 24.277 -3.545 -16.089 1.00 67.00 226 THR A O 1
ATOM 1870 N N . ILE A 1 227 ? 24.629 -4.625 -14.139 1.00 76.94 227 ILE A N 1
ATOM 1871 C CA . ILE A 1 227 ? 25.283 -3.513 -13.445 1.00 76.94 227 ILE A CA 1
ATOM 1872 C C . ILE A 1 227 ? 26.566 -3.170 -14.213 1.00 76.94 227 ILE A C 1
ATOM 1874 O O . ILE A 1 227 ? 27.392 -4.051 -14.449 1.00 76.94 227 ILE A O 1
ATOM 1878 N N . LEU A 1 228 ? 26.725 -1.908 -14.620 1.00 78.38 228 LEU A N 1
ATOM 1879 C CA . LEU A 1 228 ? 27.878 -1.451 -15.411 1.00 78.38 228 LEU A CA 1
ATOM 1880 C C . LEU A 1 228 ? 29.208 -1.623 -14.672 1.00 78.38 228 LEU A C 1
ATOM 1882 O O . LEU A 1 228 ? 30.235 -1.837 -15.307 1.00 78.38 228 LEU A O 1
ATOM 1886 N N . ASP A 1 229 ? 29.171 -1.595 -13.345 1.00 81.12 229 ASP A N 1
ATOM 1887 C CA . ASP A 1 229 ? 30.345 -1.764 -12.492 1.00 81.12 229 ASP A CA 1
ATOM 1888 C C . ASP A 1 229 ? 30.685 -3.237 -12.224 1.00 81.12 229 ASP A C 1
ATOM 1890 O O . ASP A 1 229 ? 31.604 -3.542 -11.469 1.00 81.12 229 ASP A O 1
ATOM 1894 N N . LYS A 1 230 ? 29.966 -4.184 -12.842 1.00 80.25 230 LYS A N 1
ATOM 1895 C CA . LYS A 1 230 ? 30.308 -5.601 -12.723 1.00 80.25 230 LYS A CA 1
ATOM 1896 C C . LYS A 1 230 ? 31.702 -5.832 -13.337 1.00 80.25 230 LYS A C 1
ATOM 1898 O O . LYS A 1 230 ? 31.889 -5.483 -14.511 1.00 80.25 230 LYS A O 1
ATOM 1903 N N . PRO A 1 231 ? 32.657 -6.426 -12.596 1.00 78.62 231 PRO A N 1
ATOM 1904 C CA . PRO A 1 231 ? 33.975 -6.742 -13.134 1.00 78.62 231 PRO A CA 1
ATOM 1905 C C . PRO A 1 231 ? 33.834 -7.748 -14.278 1.00 78.62 231 PRO A C 1
ATOM 1907 O O . PRO A 1 231 ? 33.031 -8.685 -14.214 1.00 78.62 231 PRO A O 1
ATOM 1910 N N . THR A 1 232 ? 34.577 -7.518 -15.359 1.00 78.38 232 THR A N 1
ATOM 1911 C CA . THR A 1 232 ? 34.474 -8.316 -16.593 1.00 78.38 232 THR A CA 1
ATOM 1912 C C . THR A 1 232 ? 35.493 -9.451 -16.676 1.00 78.38 232 THR A C 1
ATOM 1914 O O . THR A 1 232 ? 35.318 -10.364 -17.483 1.00 78.38 232 THR A O 1
ATOM 1917 N N . SER A 1 233 ? 36.519 -9.429 -15.828 1.00 77.88 233 SER A N 1
ATOM 1918 C CA . SER A 1 233 ? 37.570 -10.443 -15.691 1.00 77.88 233 SER A CA 1
ATOM 1919 C C . SER A 1 233 ? 37.956 -10.602 -14.211 1.00 77.88 233 SER A C 1
ATOM 1921 O O . SER A 1 233 ? 37.486 -9.847 -13.361 1.00 77.88 233 SER A O 1
ATOM 1923 N N . ARG A 1 234 ? 38.749 -11.634 -13.886 1.00 69.75 234 ARG A N 1
ATOM 1924 C CA . ARG A 1 234 ? 39.169 -11.937 -12.504 1.00 69.75 234 ARG A CA 1
ATOM 1925 C C . ARG A 1 234 ? 40.265 -11.008 -11.968 1.00 69.75 234 ARG A C 1
ATOM 1927 O O . ARG A 1 234 ? 40.343 -10.872 -10.755 1.00 69.75 234 ARG A O 1
ATOM 1934 N N . ASP A 1 235 ? 41.043 -10.373 -12.846 1.00 59.53 235 ASP A N 1
ATOM 1935 C CA . ASP A 1 235 ? 42.342 -9.787 -12.474 1.00 59.53 235 ASP A CA 1
ATOM 1936 C C . ASP A 1 235 ? 42.558 -8.338 -12.956 1.00 59.53 235 ASP A C 1
ATOM 1938 O O . ASP A 1 235 ? 43.640 -7.791 -12.777 1.00 59.53 235 ASP A O 1
ATOM 1942 N N . GLU A 1 236 ? 41.552 -7.686 -13.548 1.00 65.19 236 GLU A N 1
ATOM 1943 C CA . GLU A 1 236 ? 41.660 -6.285 -13.980 1.00 65.19 236 GLU A CA 1
ATOM 1944 C C . GLU A 1 236 ? 40.507 -5.455 -13.408 1.00 65.19 236 GLU A C 1
ATOM 1946 O O . GLU A 1 236 ? 39.355 -5.892 -13.435 1.00 65.19 236 GLU A O 1
ATOM 1951 N N . ASP A 1 237 ? 40.787 -4.209 -13.008 1.00 77.81 237 ASP A N 1
ATOM 1952 C CA . ASP A 1 237 ? 39.798 -3.191 -12.592 1.00 77.81 237 ASP A CA 1
ATOM 1953 C C . ASP A 1 237 ? 38.810 -2.791 -13.722 1.00 77.81 237 ASP A C 1
ATOM 1955 O O . ASP A 1 237 ? 38.046 -1.827 -13.625 1.00 77.81 237 ASP A O 1
ATOM 1959 N N . ALA A 1 238 ? 38.801 -3.536 -14.829 1.00 77.44 238 ALA A N 1
ATOM 1960 C CA . ALA A 1 238 ? 37.936 -3.338 -15.974 1.00 77.44 238 ALA A CA 1
ATOM 1961 C C . ALA A 1 238 ? 36.502 -3.821 -15.687 1.00 77.44 238 ALA A C 1
ATOM 1963 O O . ALA A 1 238 ? 36.147 -5.004 -15.768 1.00 77.44 238 ALA A O 1
ATOM 1964 N N . THR A 1 239 ? 35.634 -2.860 -15.414 1.00 84.88 239 THR A N 1
ATOM 1965 C CA . THR A 1 239 ? 34.176 -3.012 -15.375 1.00 84.88 239 THR A CA 1
ATOM 1966 C C . THR A 1 239 ? 33.533 -2.989 -16.773 1.00 84.88 239 THR A C 1
ATOM 1968 O O . THR A 1 239 ? 34.134 -2.547 -17.757 1.00 84.88 239 THR A O 1
ATOM 1971 N N . LEU A 1 240 ? 32.272 -3.437 -16.881 1.00 80.88 240 LEU A N 1
ATOM 1972 C CA . LEU A 1 240 ? 31.481 -3.363 -18.126 1.00 80.88 240 LEU A CA 1
ATOM 1973 C C . LEU A 1 240 ? 31.370 -1.929 -18.668 1.00 80.88 240 LEU A C 1
ATOM 1975 O O . LEU A 1 240 ? 31.256 -1.741 -19.880 1.00 80.88 240 LEU A O 1
ATOM 1979 N N . LYS A 1 241 ? 31.450 -0.920 -17.792 1.00 83.81 241 LYS A N 1
ATOM 1980 C CA . LYS A 1 241 ? 31.492 0.499 -18.158 1.00 83.81 241 LYS A CA 1
ATOM 1981 C C . LYS A 1 241 ? 32.645 0.820 -19.110 1.00 83.81 241 LYS A C 1
ATOM 1983 O O . LYS A 1 241 ? 32.438 1.568 -20.059 1.00 83.81 241 LYS A O 1
ATOM 1988 N N . HIS A 1 242 ? 33.822 0.231 -18.898 1.00 80.56 242 HIS A N 1
ATOM 1989 C CA . HIS A 1 242 ? 35.011 0.494 -19.717 1.00 80.56 242 HIS A CA 1
ATOM 1990 C C . HIS A 1 242 ? 34.975 -0.197 -21.084 1.00 80.56 242 HIS A C 1
ATOM 1992 O O . HIS A 1 242 ? 35.711 0.192 -21.983 1.00 80.56 242 HIS A O 1
ATOM 1998 N N . ARG A 1 243 ? 34.119 -1.212 -21.258 1.00 78.81 243 ARG A N 1
ATOM 1999 C CA . ARG A 1 243 ? 34.002 -1.969 -22.515 1.00 78.81 243 ARG A CA 1
ATOM 2000 C C . ARG A 1 243 ? 32.844 -1.519 -23.403 1.00 78.81 243 ARG A C 1
ATOM 2002 O O . ARG A 1 243 ? 32.742 -1.972 -24.540 1.00 78.81 243 ARG A O 1
ATOM 2009 N N . LYS A 1 244 ? 31.950 -0.660 -22.908 1.00 81.31 244 LYS A N 1
ATOM 2010 C CA . LYS A 1 244 ? 30.810 -0.180 -23.691 1.00 81.31 244 LYS A CA 1
ATOM 2011 C C . LYS A 1 244 ? 31.260 0.951 -24.618 1.00 81.31 244 LYS A C 1
ATOM 2013 O O . LYS A 1 244 ? 31.535 2.049 -24.150 1.00 81.31 244 LYS A O 1
ATOM 2018 N N . ALA A 1 245 ? 31.303 0.677 -25.922 1.00 81.12 245 ALA A N 1
ATOM 2019 C CA . ALA A 1 245 ? 31.583 1.694 -26.931 1.00 81.12 245 ALA A CA 1
ATOM 2020 C C . ALA A 1 245 ? 30.511 2.796 -26.911 1.00 81.12 245 ALA A C 1
ATOM 2022 O O . ALA A 1 245 ? 29.315 2.512 -26.771 1.00 81.12 245 ALA A O 1
ATOM 2023 N N . ASP A 1 246 ? 30.942 4.049 -27.060 1.00 83.69 246 ASP A N 1
ATOM 2024 C CA . ASP A 1 246 ? 30.027 5.170 -27.232 1.00 83.69 246 ASP A CA 1
ATOM 2025 C C . ASP A 1 246 ? 29.534 5.205 -28.680 1.00 83.69 246 ASP A C 1
ATOM 2027 O O . ASP A 1 246 ? 30.252 5.583 -29.601 1.00 83.69 246 ASP A O 1
ATOM 2031 N N . THR A 1 247 ? 28.282 4.808 -28.888 1.00 80.69 247 THR A N 1
ATOM 2032 C CA . THR A 1 247 ? 27.633 4.831 -30.206 1.00 80.69 247 THR A CA 1
ATOM 2033 C C . THR A 1 247 ? 27.357 6.247 -30.715 1.00 80.69 247 THR A C 1
ATOM 2035 O O . THR A 1 247 ? 26.889 6.399 -31.837 1.00 80.69 247 THR A O 1
ATOM 2038 N N . ARG A 1 248 ? 27.562 7.278 -29.885 1.00 79.56 248 ARG A N 1
ATOM 2039 C CA . ARG A 1 248 ? 27.434 8.690 -30.274 1.00 79.56 248 ARG A CA 1
ATOM 2040 C C . ARG A 1 248 ? 28.778 9.335 -30.596 1.00 79.56 248 ARG A C 1
ATOM 2042 O O . ARG A 1 248 ? 28.803 10.526 -30.898 1.00 79.56 248 ARG A O 1
ATOM 2049 N N . PHE A 1 249 ? 29.875 8.585 -30.512 1.00 82.94 249 PHE A N 1
ATOM 2050 C CA . PHE A 1 249 ? 31.179 9.088 -30.909 1.00 82.94 249 PHE A CA 1
ATOM 2051 C C . PHE A 1 249 ? 31.176 9.364 -32.416 1.00 82.94 249 PHE A C 1
ATOM 2053 O O . PHE A 1 249 ? 31.015 8.452 -33.224 1.00 82.94 249 PHE A O 1
ATOM 2060 N N . LEU A 1 250 ? 31.318 10.637 -32.780 1.00 75.75 250 LEU A N 1
ATOM 2061 C CA . LEU A 1 250 ? 31.551 11.051 -34.158 1.00 75.75 250 LEU A CA 1
ATOM 2062 C C . LEU A 1 250 ? 33.001 10.720 -34.495 1.00 75.75 250 LEU A C 1
ATOM 2064 O O . LEU A 1 250 ? 33.913 11.286 -33.892 1.00 75.75 250 LEU A O 1
ATOM 2068 N N . ASP A 1 251 ? 33.207 9.795 -35.426 1.00 82.75 251 ASP A N 1
ATOM 2069 C CA . ASP A 1 251 ? 34.541 9.456 -35.907 1.00 82.75 251 ASP A CA 1
ATOM 2070 C C . ASP A 1 251 ? 35.156 10.689 -36.606 1.00 82.75 251 ASP A C 1
ATOM 2072 O O . ASP A 1 251 ? 34.586 11.174 -37.589 1.00 82.75 251 ASP A O 1
ATOM 2076 N N . PRO A 1 252 ? 36.297 11.229 -36.129 1.00 86.38 252 PRO A N 1
ATOM 2077 C CA . PRO A 1 252 ? 36.960 12.365 -36.766 1.00 86.38 252 PRO A CA 1
ATOM 2078 C C . PRO A 1 252 ? 37.282 12.122 -38.242 1.00 86.38 252 PRO A C 1
ATOM 2080 O O . PRO A 1 252 ? 37.269 13.067 -39.029 1.00 86.38 252 PRO A O 1
ATOM 2083 N N . LEU A 1 253 ? 37.550 10.868 -38.622 1.00 86.44 253 LEU A N 1
ATOM 2084 C CA . LEU A 1 253 ? 37.786 10.510 -40.015 1.00 86.44 253 LEU A CA 1
ATOM 2085 C C . LEU A 1 253 ? 36.501 10.633 -40.837 1.00 86.44 253 LEU A C 1
ATOM 2087 O O . LEU A 1 253 ? 36.537 11.179 -41.935 1.00 86.44 253 LEU A O 1
ATOM 2091 N N . GLN A 1 254 ? 35.368 10.193 -40.283 1.00 81.50 254 GLN A N 1
ATOM 2092 C CA . GLN A 1 254 ? 34.067 10.345 -40.930 1.00 81.50 254 GLN A CA 1
ATOM 2093 C C . GLN A 1 254 ? 33.712 11.825 -41.108 1.00 81.50 254 GLN A C 1
ATOM 2095 O O . GLN A 1 254 ? 33.303 12.214 -42.194 1.00 81.50 254 GLN A O 1
ATOM 2100 N N . ASN A 1 255 ? 33.964 12.668 -40.100 1.00 85.44 255 ASN A N 1
ATOM 2101 C CA . ASN A 1 255 ? 33.746 14.115 -40.217 1.00 85.44 255 ASN A CA 1
ATOM 2102 C C . ASN A 1 255 ? 34.601 14.739 -41.332 1.00 85.44 255 ASN A C 1
ATOM 2104 O O . ASN A 1 255 ? 34.093 15.533 -42.117 1.00 85.44 255 ASN A O 1
ATOM 2108 N N . LEU A 1 256 ? 35.883 14.365 -41.429 1.00 89.12 256 LEU A N 1
ATOM 2109 C CA . LEU A 1 256 ? 36.765 14.849 -42.494 1.00 89.12 256 LEU A CA 1
ATOM 2110 C C . LEU A 1 256 ? 36.263 14.408 -43.877 1.00 89.12 256 LEU A C 1
ATOM 2112 O O . LEU A 1 256 ? 36.228 15.210 -44.807 1.00 89.12 256 LEU A O 1
ATOM 2116 N N . MET A 1 257 ? 35.836 13.149 -44.008 1.00 85.06 257 MET A N 1
ATOM 2117 C CA . MET A 1 257 ? 35.260 12.631 -45.252 1.00 85.06 257 MET A CA 1
ATOM 2118 C C . MET A 1 257 ? 33.967 13.358 -45.630 1.00 85.06 257 MET A C 1
ATOM 2120 O O . MET A 1 257 ? 33.761 13.675 -46.801 1.00 85.06 257 MET A O 1
ATOM 2124 N N . ASP A 1 258 ? 33.111 13.655 -44.654 1.00 85.44 258 ASP A N 1
ATOM 2125 C CA . ASP A 1 258 ? 31.863 14.385 -44.866 1.00 85.44 258 ASP A CA 1
ATOM 2126 C C . ASP A 1 258 ? 32.137 15.841 -45.298 1.00 85.44 258 ASP A C 1
ATOM 2128 O O . ASP A 1 258 ? 31.473 16.358 -46.202 1.00 85.44 258 ASP A O 1
ATOM 2132 N N . GLU A 1 259 ? 33.151 16.494 -44.718 1.00 87.94 259 GLU A N 1
ATOM 2133 C CA . GLU A 1 259 ? 33.609 17.834 -45.109 1.00 87.94 259 GLU A CA 1
ATOM 2134 C C . GLU A 1 259 ? 34.194 17.857 -46.531 1.00 87.94 259 GLU A C 1
ATOM 2136 O O . GLU A 1 259 ? 33.807 18.695 -47.354 1.00 87.94 259 GLU A O 1
ATOM 2141 N N . GLU A 1 260 ? 35.077 16.912 -46.860 1.00 89.25 260 GLU A N 1
ATOM 2142 C CA . GLU A 1 260 ? 35.655 16.771 -48.200 1.00 89.25 260 GLU A CA 1
ATOM 2143 C C . GLU A 1 260 ? 34.575 16.479 -49.253 1.00 89.25 260 GLU A C 1
ATOM 2145 O O . GLU A 1 260 ? 34.549 17.095 -50.326 1.00 89.25 260 GLU A O 1
ATOM 2150 N N . LEU A 1 261 ? 33.636 15.581 -48.943 1.00 87.25 261 LEU A N 1
ATOM 2151 C CA . LEU A 1 261 ? 32.504 15.265 -49.808 1.00 87.25 261 LEU A CA 1
ATOM 2152 C C . LEU A 1 261 ? 31.616 16.495 -50.028 1.00 87.25 261 LEU A C 1
ATOM 2154 O O . LEU A 1 261 ? 31.226 16.775 -51.166 1.00 87.25 261 LEU A O 1
ATOM 2158 N N . ALA A 1 262 ? 31.338 17.264 -48.973 1.00 86.56 262 ALA A N 1
ATOM 2159 C CA . ALA A 1 262 ? 30.589 18.511 -49.063 1.00 86.56 262 ALA A CA 1
ATOM 2160 C C . ALA A 1 262 ? 31.278 19.523 -49.991 1.00 86.56 262 ALA A C 1
ATOM 2162 O O . ALA A 1 262 ? 30.613 20.146 -50.824 1.00 86.56 262 ALA A O 1
ATOM 2163 N N . GLU A 1 263 ? 32.602 19.674 -49.918 1.00 89.81 263 GLU A N 1
ATOM 2164 C CA . GLU A 1 263 ? 33.341 20.540 -50.842 1.00 89.81 263 GLU A CA 1
ATOM 2165 C C . GLU A 1 263 ? 33.262 20.074 -52.296 1.00 89.81 263 GLU A C 1
ATOM 2167 O O . GLU A 1 263 ? 33.120 20.893 -53.212 1.00 89.81 263 GLU A O 1
ATOM 2172 N N . ILE A 1 264 ? 33.356 18.766 -52.528 1.00 88.12 264 ILE A N 1
ATOM 2173 C CA . ILE A 1 264 ? 33.258 18.186 -53.869 1.00 88.12 264 ILE A CA 1
ATOM 2174 C C . ILE A 1 264 ? 31.856 18.413 -54.438 1.00 88.12 264 ILE A C 1
ATOM 2176 O O . ILE A 1 264 ? 31.733 18.852 -55.582 1.00 88.12 264 ILE A O 1
ATOM 2180 N N . ILE A 1 265 ? 30.811 18.217 -53.631 1.00 86.62 265 ILE A N 1
ATOM 2181 C CA . ILE A 1 265 ? 29.425 18.499 -54.016 1.00 86.62 265 ILE A CA 1
ATOM 2182 C C . ILE A 1 265 ? 29.236 19.991 -54.316 1.00 86.62 265 ILE A C 1
ATOM 2184 O O . ILE A 1 265 ? 28.606 20.322 -55.315 1.00 86.62 265 ILE A O 1
ATOM 2188 N N . ARG A 1 266 ? 29.818 20.914 -53.533 1.00 88.94 266 ARG A N 1
ATOM 2189 C CA . ARG A 1 266 ? 29.771 22.360 -53.846 1.00 88.94 266 ARG A CA 1
ATOM 2190 C C . ARG A 1 266 ? 30.403 22.673 -55.200 1.00 88.94 266 ARG A C 1
ATOM 2192 O O . ARG A 1 266 ? 29.865 23.487 -55.948 1.00 88.94 266 ARG A O 1
ATOM 2199 N N . LYS A 1 267 ? 31.529 22.029 -55.521 1.00 89.19 267 LYS A N 1
ATOM 2200 C CA . LYS A 1 267 ? 32.215 22.188 -56.812 1.00 89.19 267 LYS A CA 1
ATOM 2201 C C . LYS A 1 267 ? 31.369 21.644 -57.968 1.00 89.19 267 LYS A C 1
ATOM 2203 O O . LYS A 1 267 ? 31.250 22.326 -58.979 1.00 89.19 267 LYS A O 1
ATOM 2208 N N . ASP A 1 268 ? 30.741 20.482 -57.798 1.00 87.12 268 ASP A N 1
ATOM 2209 C CA . ASP A 1 268 ? 29.837 19.908 -58.805 1.00 87.12 268 ASP A CA 1
ATOM 2210 C C . ASP A 1 268 ? 28.557 20.763 -58.957 1.00 87.12 268 ASP A C 1
ATOM 2212 O O . ASP A 1 268 ? 28.095 20.996 -60.073 1.00 87.12 268 ASP A O 1
ATOM 2216 N N . ILE A 1 269 ? 28.040 21.350 -57.867 1.00 87.44 269 ILE A N 1
ATOM 2217 C CA . ILE A 1 269 ? 26.913 22.300 -57.902 1.00 87.44 269 ILE A CA 1
ATOM 2218 C C . ILE A 1 269 ? 27.261 23.610 -58.612 1.00 87.44 269 ILE A C 1
ATOM 2220 O O . ILE A 1 269 ? 26.422 24.170 -59.319 1.00 87.44 269 ILE A O 1
ATOM 2224 N N . ALA A 1 270 ? 28.488 24.107 -58.485 1.00 87.50 270 ALA A N 1
ATOM 2225 C CA . ALA A 1 270 ? 28.917 25.301 -59.211 1.00 87.50 270 ALA A CA 1
ATOM 2226 C C . ALA A 1 270 ? 28.893 25.091 -60.739 1.00 87.50 270 ALA A C 1
ATOM 2228 O O . ALA A 1 270 ? 28.538 26.009 -61.481 1.00 87.50 270 ALA A O 1
ATOM 2229 N N . ASP A 1 271 ? 29.171 23.871 -61.203 1.00 87.62 271 ASP A N 1
ATOM 2230 C CA . ASP A 1 271 ? 29.165 23.513 -62.625 1.00 87.62 271 ASP A CA 1
ATOM 2231 C C . ASP A 1 271 ? 27.737 23.312 -63.192 1.00 87.62 271 ASP A C 1
ATOM 2233 O O . ASP A 1 271 ? 27.566 23.092 -64.394 1.00 87.62 271 ASP A O 1
ATOM 2237 N N . ALA A 1 272 ? 26.682 23.421 -62.369 1.00 85.50 272 ALA A N 1
ATOM 2238 C CA . ALA A 1 272 ? 25.300 23.225 -62.825 1.00 85.50 272 ALA A CA 1
ATOM 2239 C C . ALA A 1 272 ? 24.791 24.354 -63.712 1.00 85.50 272 ALA A C 1
ATOM 2241 O O . ALA A 1 272 ? 25.254 25.492 -63.596 1.00 85.50 272 ALA A O 1
ATOM 2242 N N . PRO A 1 273 ? 23.728 24.092 -64.493 1.00 88.00 273 PRO A N 1
ATOM 2243 C CA . PRO A 1 273 ? 22.920 25.150 -65.083 1.00 88.00 273 PRO A CA 1
ATOM 2244 C C . PRO A 1 273 ? 22.420 26.124 -64.007 1.00 88.00 273 PRO A C 1
ATOM 2246 O O . PRO A 1 273 ? 21.903 25.695 -62.974 1.00 88.00 273 PRO A O 1
ATOM 2249 N N . GLU A 1 274 ? 22.494 27.432 -64.270 1.00 84.38 274 GLU A N 1
ATOM 2250 C CA . GLU A 1 274 ? 22.153 28.498 -63.307 1.00 84.38 274 GLU A CA 1
ATOM 2251 C C . GLU A 1 274 ? 20.767 28.335 -62.665 1.00 84.38 274 GLU A C 1
ATOM 2253 O O . GLU A 1 274 ? 20.581 28.627 -61.487 1.00 84.38 274 GLU A O 1
ATOM 2258 N N . ARG A 1 275 ? 19.801 27.789 -63.413 1.00 83.38 275 ARG A N 1
ATOM 2259 C CA . ARG A 1 275 ? 18.431 27.532 -62.936 1.00 83.38 275 ARG A CA 1
ATOM 2260 C C . ARG A 1 275 ? 18.327 26.393 -61.913 1.00 83.38 275 ARG A C 1
ATOM 2262 O O . ARG A 1 275 ? 17.346 26.342 -61.179 1.00 83.38 275 ARG A O 1
ATOM 2269 N N . ALA A 1 276 ? 19.287 25.468 -61.893 1.00 84.06 276 ALA A N 1
ATOM 2270 C CA . ALA A 1 276 ? 19.293 24.292 -61.021 1.00 84.06 276 ALA A CA 1
ATOM 2271 C C . ALA A 1 276 ? 20.189 24.464 -59.785 1.00 84.06 276 ALA A C 1
ATOM 2273 O O . ALA A 1 276 ? 19.942 23.808 -58.778 1.00 84.06 276 ALA A O 1
ATOM 2274 N N . ARG A 1 277 ? 21.180 25.367 -59.830 1.00 87.75 277 ARG A N 1
ATOM 2275 C CA . ARG A 1 277 ? 22.096 25.646 -58.709 1.00 87.75 277 ARG A CA 1
ATOM 2276 C C . ARG A 1 277 ? 21.386 25.927 -57.377 1.00 87.75 277 ARG A C 1
ATOM 2278 O O . ARG A 1 277 ? 21.673 25.206 -56.427 1.00 87.75 277 ARG A O 1
ATOM 2285 N N . PRO A 1 278 ? 20.450 26.896 -57.275 1.00 86.88 278 PRO A N 1
ATOM 2286 C CA . PRO A 1 278 ? 19.821 27.206 -55.989 1.00 86.88 278 PRO A CA 1
ATOM 2287 C C . PRO A 1 278 ? 19.003 26.026 -55.455 1.00 86.88 278 PRO A C 1
ATOM 2289 O O . PRO A 1 278 ? 19.081 25.708 -54.275 1.00 86.88 278 PRO A O 1
ATOM 2292 N N . LEU A 1 279 ? 18.298 25.312 -56.340 1.00 86.62 279 LEU A N 1
ATOM 2293 C CA . LEU A 1 279 ? 17.502 24.143 -55.969 1.00 86.62 279 LEU A CA 1
ATOM 2294 C C . LEU A 1 279 ? 18.373 22.993 -55.446 1.00 86.62 279 LEU A C 1
ATOM 2296 O O . LEU A 1 279 ? 17.968 22.304 -54.519 1.00 86.62 279 LEU A O 1
ATOM 2300 N N . LEU A 1 280 ? 19.558 22.781 -56.025 1.00 85.94 280 LEU A N 1
ATOM 2301 C CA . LEU A 1 280 ? 20.483 21.733 -55.591 1.00 85.94 280 LEU A CA 1
ATOM 2302 C C . LEU A 1 280 ? 21.182 22.089 -54.277 1.00 85.94 280 LEU A C 1
ATOM 2304 O O . LEU A 1 280 ? 21.329 21.216 -53.428 1.00 85.94 280 LEU A O 1
ATOM 2308 N N . THR A 1 281 ? 21.568 23.351 -54.080 1.00 88.12 281 THR A N 1
ATOM 2309 C CA . THR A 1 281 ? 22.163 23.809 -52.816 1.00 88.12 281 THR A CA 1
ATOM 2310 C C . THR A 1 281 ? 21.191 23.635 -51.650 1.00 88.12 281 THR A C 1
ATOM 2312 O O . THR A 1 281 ? 21.550 23.044 -50.635 1.00 88.12 281 THR A O 1
ATOM 2315 N N . GLU A 1 282 ? 19.949 24.090 -51.810 1.00 86.56 282 GLU A N 1
ATOM 2316 C CA . GLU A 1 282 ? 18.906 23.978 -50.782 1.00 86.56 282 GLU A CA 1
ATOM 2317 C C . GLU A 1 282 ? 18.501 22.525 -50.509 1.00 86.56 282 GLU A C 1
ATOM 2319 O O . GLU A 1 282 ? 18.172 22.154 -49.383 1.00 86.56 282 GLU A O 1
ATOM 2324 N N . TYR A 1 283 ? 18.568 21.675 -51.530 1.00 85.38 283 TYR A N 1
ATOM 2325 C CA . TYR A 1 283 ? 18.279 20.256 -51.395 1.00 85.38 283 TYR A CA 1
ATOM 2326 C C . TYR A 1 283 ? 19.391 19.492 -50.656 1.00 85.38 283 TYR A C 1
ATOM 2328 O O . TYR A 1 283 ? 19.103 18.775 -49.703 1.00 85.38 283 TYR A O 1
ATOM 2336 N N . PHE A 1 284 ? 20.660 19.662 -51.052 1.00 82.94 284 PHE A N 1
ATOM 2337 C CA . PHE A 1 284 ? 21.782 18.909 -50.472 1.00 82.94 284 PHE A CA 1
ATOM 2338 C C . PHE A 1 284 ? 22.289 19.472 -49.140 1.00 82.94 284 PHE A C 1
ATOM 2340 O O . PHE A 1 284 ? 22.683 18.695 -48.277 1.00 82.94 284 PHE A O 1
ATOM 2347 N N . PHE A 1 285 ? 22.284 20.795 -48.954 1.00 84.94 285 PHE A N 1
ATOM 2348 C CA . PHE A 1 285 ? 22.778 21.428 -47.723 1.00 84.94 285 PHE A CA 1
ATOM 2349 C C . PHE A 1 285 ? 21.657 21.919 -46.805 1.00 84.94 285 PHE A C 1
ATOM 2351 O O . PHE A 1 285 ? 21.847 21.971 -45.594 1.00 84.94 285 PHE A O 1
ATOM 2358 N N . GLY A 1 286 ? 20.497 22.273 -47.364 1.00 82.06 286 GLY A N 1
ATOM 2359 C CA . GLY A 1 286 ? 19.336 22.730 -46.595 1.00 82.06 286 GLY A CA 1
ATOM 2360 C C . GLY A 1 286 ? 18.384 21.609 -46.171 1.00 82.06 286 GLY A C 1
ATOM 2361 O O . GLY A 1 286 ? 17.488 21.855 -45.368 1.00 82.06 286 GLY A O 1
ATOM 2362 N N . GLY A 1 287 ? 18.547 20.392 -46.708 1.00 82.06 287 GLY A N 1
ATOM 2363 C CA . GLY A 1 287 ? 17.682 19.246 -46.405 1.00 82.06 287 GLY A CA 1
ATOM 2364 C C . GLY A 1 287 ? 16.214 19.447 -46.800 1.00 82.06 287 GLY A C 1
ATOM 2365 O O . GLY A 1 287 ? 15.341 18.755 -46.279 1.00 82.06 287 GLY A O 1
ATOM 2366 N N . ARG A 1 288 ? 15.919 20.410 -47.685 1.00 83.00 288 ARG A N 1
ATOM 2367 C CA . ARG A 1 288 ? 14.545 20.760 -48.070 1.00 83.00 288 ARG A CA 1
ATOM 2368 C C . ARG A 1 288 ? 13.950 19.733 -49.018 1.00 83.00 288 ARG A C 1
ATOM 2370 O O . ARG A 1 288 ? 14.597 19.264 -49.953 1.00 83.00 288 ARG A O 1
ATOM 2377 N N . THR A 1 289 ? 12.669 19.438 -48.839 1.00 86.12 289 THR A N 1
ATOM 2378 C CA . THR A 1 289 ? 11.942 18.524 -49.728 1.00 86.12 289 THR A CA 1
ATOM 2379 C C . THR A 1 289 ? 11.537 19.211 -51.039 1.00 86.12 289 THR A C 1
ATOM 2381 O O . THR A 1 289 ? 11.381 20.431 -51.117 1.00 86.12 289 THR A O 1
ATOM 2384 N N . TYR A 1 290 ? 11.269 18.433 -52.097 1.00 82.56 290 TYR A N 1
ATOM 2385 C CA . TYR A 1 290 ? 10.810 18.984 -53.385 1.00 82.56 290 TYR A CA 1
ATOM 2386 C C . TYR A 1 290 ? 9.510 19.802 -53.288 1.00 82.56 290 TYR A C 1
ATOM 2388 O O . TYR A 1 290 ? 9.272 20.673 -54.123 1.00 82.56 290 TYR A O 1
ATOM 2396 N N . ALA A 1 291 ? 8.655 19.524 -52.300 1.00 82.88 291 ALA A N 1
ATOM 2397 C CA . ALA A 1 291 ? 7.418 20.272 -52.085 1.00 82.88 291 ALA A CA 1
ATOM 2398 C C . ALA A 1 291 ? 7.676 21.656 -51.465 1.00 82.88 291 ALA A C 1
ATOM 2400 O O . ALA A 1 291 ? 7.001 22.622 -51.821 1.00 82.88 291 ALA A O 1
ATOM 2401 N N . GLU A 1 292 ? 8.657 21.762 -50.569 1.00 83.69 292 GLU A N 1
ATOM 2402 C CA . GLU A 1 292 ? 9.051 23.018 -49.917 1.00 83.69 292 GLU A CA 1
ATOM 2403 C C . GLU A 1 292 ? 9.790 23.935 -50.890 1.00 83.69 292 GLU A C 1
ATOM 2405 O O . GLU A 1 292 ? 9.423 25.102 -51.029 1.00 83.69 292 GLU A O 1
ATOM 2410 N N . LEU A 1 293 ? 10.710 23.369 -51.679 1.00 84.38 293 LEU A N 1
ATOM 2411 C CA . LEU A 1 293 ? 11.381 24.087 -52.768 1.00 84.38 293 LEU A CA 1
ATOM 2412 C C . LEU A 1 293 ? 10.376 24.664 -53.782 1.00 84.38 293 LEU A C 1
ATOM 2414 O O . LEU A 1 293 ? 10.603 25.728 -54.356 1.00 84.38 293 LEU A O 1
ATOM 2418 N N . GLY A 1 294 ? 9.248 23.974 -53.993 1.00 81.75 294 GLY A N 1
ATOM 2419 C CA . GLY A 1 294 ? 8.166 24.388 -54.895 1.00 81.75 294 GLY A CA 1
ATOM 2420 C C . GLY A 1 294 ? 7.460 25.644 -54.430 1.00 81.75 294 GLY A C 1
ATOM 2421 O O . GLY A 1 294 ? 7.196 26.547 -55.224 1.00 81.75 294 GLY A O 1
ATOM 2422 N N . LYS A 1 295 ? 7.206 25.724 -53.124 1.00 83.25 295 LYS A N 1
ATOM 2423 C CA . LYS A 1 295 ? 6.551 26.873 -52.503 1.00 83.25 295 LYS A CA 1
ATOM 2424 C C . LYS A 1 295 ? 7.446 28.111 -52.540 1.00 83.25 295 LYS A C 1
ATOM 2426 O O . LYS A 1 295 ? 6.956 29.183 -52.882 1.00 83.25 295 LYS A O 1
ATOM 2431 N N . GLU A 1 296 ? 8.738 27.961 -52.259 1.00 80.56 296 GLU A N 1
ATOM 2432 C CA . GLU A 1 296 ? 9.675 29.089 -52.166 1.00 80.56 296 GLU A CA 1
ATOM 2433 C C . GLU A 1 296 ? 10.122 29.634 -53.529 1.00 80.56 296 GLU A C 1
ATOM 2435 O O . GLU A 1 296 ? 10.179 30.846 -53.721 1.00 80.56 296 GLU A O 1
ATOM 2440 N N . HIS A 1 297 ? 10.375 28.771 -54.517 1.00 73.69 297 HIS A N 1
ATOM 2441 C CA . HIS A 1 297 ? 10.885 29.192 -55.829 1.00 73.69 297 HIS A CA 1
ATOM 2442 C C . HIS A 1 297 ? 9.785 29.510 -56.864 1.00 73.69 297 HIS A C 1
ATOM 2444 O O . HIS A 1 297 ? 9.959 29.269 -58.063 1.00 73.69 297 HIS A O 1
ATOM 2450 N N . GLY A 1 298 ? 8.665 30.094 -56.417 1.00 69.56 298 GLY A N 1
ATOM 2451 C CA . GLY A 1 298 ? 7.623 30.648 -57.296 1.00 69.56 298 GLY A CA 1
ATOM 2452 C C . GLY A 1 298 ? 6.319 29.848 -57.384 1.00 69.56 298 GLY A C 1
ATOM 2453 O O . GLY A 1 298 ? 5.667 29.886 -58.425 1.00 69.56 298 GLY A O 1
ATOM 2454 N N . GLY A 1 299 ? 5.936 29.116 -56.329 1.00 77.62 299 GLY A N 1
ATOM 2455 C CA . GLY A 1 299 ? 4.644 28.409 -56.262 1.00 77.62 299 GLY A CA 1
ATOM 2456 C C . GLY A 1 299 ? 4.515 27.240 -57.246 1.00 77.62 299 GLY A C 1
ATOM 2457 O O . GLY A 1 299 ? 3.429 26.930 -57.731 1.00 77.62 299 GLY A O 1
ATOM 2458 N N . VAL A 1 300 ? 5.639 26.614 -57.579 1.00 83.50 300 VAL A N 1
ATOM 2459 C CA . VAL A 1 300 ? 5.750 25.550 -58.575 1.00 83.50 300 VAL A CA 1
ATOM 2460 C C . VAL A 1 300 ? 5.410 24.192 -57.946 1.00 83.50 300 VAL A C 1
ATOM 2462 O O . VAL A 1 300 ? 5.738 23.920 -56.793 1.00 83.50 300 VAL A O 1
ATOM 2465 N N . THR A 1 301 ? 4.757 23.306 -58.700 1.00 85.06 301 THR A N 1
ATOM 2466 C CA . THR A 1 301 ? 4.398 21.961 -58.223 1.00 85.06 301 THR A CA 1
ATOM 2467 C C . THR A 1 301 ? 5.631 21.066 -58.024 1.00 85.06 301 THR A C 1
ATOM 2469 O O . THR A 1 301 ? 6.625 21.182 -58.746 1.00 85.06 301 THR A O 1
ATOM 2472 N N . ARG A 1 302 ? 5.542 20.112 -57.078 1.00 84.12 302 ARG A N 1
ATOM 2473 C CA . ARG A 1 302 ? 6.587 19.103 -56.778 1.00 84.12 302 ARG A CA 1
ATOM 2474 C C . ARG A 1 302 ? 7.147 18.449 -58.048 1.00 84.12 302 ARG A C 1
ATOM 2476 O O . ARG A 1 302 ? 8.361 18.330 -58.199 1.00 84.12 302 ARG A O 1
ATOM 2483 N N . GLU A 1 303 ? 6.271 18.064 -58.977 1.00 80.31 303 GLU A N 1
ATOM 2484 C CA . GLU A 1 303 ? 6.675 17.358 -60.199 1.00 80.31 303 GLU A CA 1
ATOM 2485 C C . GLU A 1 303 ? 7.476 18.245 -61.156 1.00 80.31 303 GLU A C 1
ATOM 2487 O O . GLU A 1 303 ? 8.398 17.774 -61.815 1.00 80.31 303 GLU A O 1
ATOM 2492 N N . MET A 1 304 ? 7.201 19.546 -61.195 1.00 78.19 304 MET A N 1
ATOM 2493 C CA . MET A 1 304 ? 7.944 20.458 -62.059 1.00 78.19 304 MET A CA 1
ATOM 2494 C C . MET A 1 304 ? 9.360 20.726 -61.519 1.00 78.19 304 MET A C 1
ATOM 2496 O O . MET A 1 304 ? 10.300 20.856 -62.302 1.00 78.19 304 MET A O 1
ATOM 2500 N N . ILE A 1 305 ? 9.562 20.718 -60.196 1.00 83.19 305 ILE A N 1
ATOM 2501 C CA . ILE A 1 305 ? 10.916 20.711 -59.611 1.00 83.19 305 ILE A CA 1
ATOM 2502 C C . ILE A 1 305 ? 11.642 19.411 -59.929 1.00 83.19 305 ILE A C 1
ATOM 2504 O O . ILE A 1 305 ? 12.802 19.444 -60.346 1.00 83.19 305 ILE A O 1
ATOM 2508 N N . ARG A 1 306 ? 10.949 18.274 -59.826 1.00 82.25 306 ARG A N 1
ATOM 2509 C CA . ARG A 1 306 ? 11.507 16.974 -60.205 1.00 82.25 306 ARG A CA 1
ATOM 2510 C C . ARG A 1 306 ? 11.955 16.959 -61.665 1.00 82.25 306 ARG A C 1
ATOM 2512 O O . ARG A 1 306 ? 13.068 16.532 -61.956 1.00 82.25 306 ARG A O 1
ATOM 2519 N N . GLN A 1 307 ? 11.140 17.484 -62.578 1.00 82.94 307 GLN A N 1
ATOM 2520 C CA . GLN A 1 307 ? 11.475 17.596 -64.000 1.00 82.94 307 GLN A CA 1
ATOM 2521 C C . GLN A 1 307 ? 12.664 18.527 -64.270 1.00 82.94 307 GLN A C 1
ATOM 2523 O O . GLN A 1 307 ? 13.408 18.288 -65.217 1.00 82.94 307 GLN A O 1
ATOM 2528 N N . ARG A 1 308 ? 12.883 19.556 -63.440 1.00 82.62 308 ARG A N 1
ATOM 2529 C CA . ARG A 1 308 ? 14.049 20.450 -63.547 1.00 82.62 308 ARG A CA 1
ATOM 2530 C C . ARG A 1 308 ? 15.335 19.816 -63.017 1.00 82.62 308 ARG A C 1
ATOM 2532 O O . ARG A 1 308 ? 16.391 20.023 -63.606 1.00 82.62 308 ARG A O 1
ATOM 2539 N N . LEU A 1 309 ? 15.254 19.047 -61.931 1.00 81.44 309 LEU A N 1
ATOM 2540 C CA . LEU A 1 309 ? 16.419 18.430 -61.289 1.00 81.44 309 LEU A CA 1
ATOM 2541 C C . LEU A 1 309 ? 16.826 17.103 -61.940 1.00 81.44 309 LEU A C 1
ATOM 2543 O O . LEU A 1 309 ? 18.017 16.825 -62.065 1.00 81.44 309 LEU A O 1
ATOM 2547 N N . LYS A 1 310 ? 15.867 16.303 -62.419 1.00 83.06 310 LYS A N 1
ATOM 2548 C CA . LYS A 1 310 ? 16.114 14.972 -62.999 1.00 83.06 310 LYS A CA 1
ATOM 2549 C C . LYS A 1 310 ? 17.148 14.976 -64.138 1.00 83.06 310 LYS A C 1
ATOM 2551 O O . LYS A 1 310 ? 18.041 14.136 -64.083 1.00 83.06 310 LYS A O 1
ATOM 2556 N N . PRO A 1 311 ? 17.114 15.886 -65.132 1.00 81.31 311 PRO A N 1
ATOM 2557 C CA . PRO A 1 311 ? 18.122 15.916 -66.192 1.00 81.31 311 PRO A CA 1
ATOM 2558 C C . PRO A 1 311 ? 19.531 16.188 -65.664 1.00 81.31 311 PRO A C 1
ATOM 2560 O O . PRO A 1 311 ? 20.485 15.631 -66.189 1.00 81.31 311 PRO A O 1
ATOM 2563 N N . VAL A 1 312 ? 19.656 17.006 -64.614 1.00 82.00 312 VAL A N 1
ATOM 2564 C CA . VAL A 1 312 ? 20.941 17.377 -64.006 1.00 82.00 312 VAL A CA 1
ATOM 2565 C C . VAL A 1 312 ? 21.493 16.223 -63.167 1.00 82.00 312 VAL A C 1
ATOM 2567 O O . VAL A 1 312 ? 22.640 15.827 -63.349 1.00 82.00 312 VAL A O 1
ATOM 2570 N N . LEU A 1 313 ? 20.656 15.613 -62.321 1.00 80.56 313 LEU A N 1
ATOM 2571 C CA . LEU A 1 313 ? 21.038 14.472 -61.480 1.00 80.56 313 LEU A CA 1
ATOM 2572 C C . LEU A 1 313 ? 21.377 13.214 -62.304 1.00 80.56 313 LEU A C 1
ATOM 2574 O O . LEU A 1 313 ? 22.251 12.436 -61.924 1.00 80.56 313 LEU A O 1
ATOM 2578 N N . MET A 1 314 ? 20.700 13.020 -63.441 1.00 76.62 314 MET A N 1
ATOM 2579 C CA . MET A 1 314 ? 20.919 11.876 -64.334 1.00 76.62 314 MET A CA 1
ATOM 2580 C C . MET A 1 314 ? 22.078 12.084 -65.314 1.00 76.62 314 MET A C 1
ATOM 2582 O O . MET A 1 314 ? 22.515 11.115 -65.937 1.00 76.62 314 MET A O 1
ATOM 2586 N N . HIS A 1 315 ? 22.593 13.309 -65.477 1.00 78.44 315 HIS A N 1
ATOM 2587 C CA . HIS A 1 315 ? 23.636 13.562 -66.462 1.00 78.44 315 HIS A CA 1
ATOM 2588 C C . HIS A 1 315 ? 24.979 12.950 -66.017 1.00 78.44 315 HIS A C 1
ATOM 2590 O O . HIS A 1 315 ? 25.491 13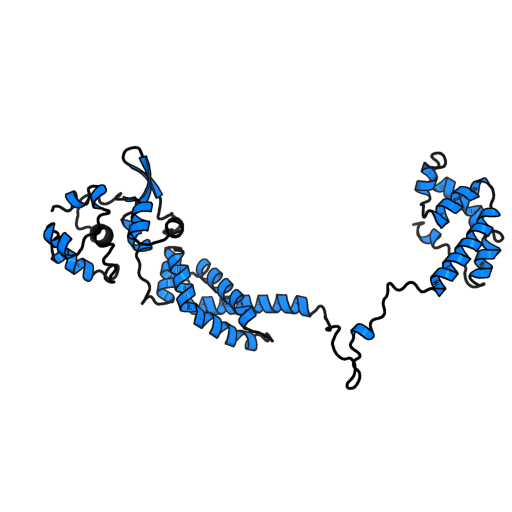.303 -64.953 1.00 78.44 315 HIS A O 1
ATOM 2596 N N . PRO A 1 316 ? 25.627 12.090 -66.834 1.00 70.00 316 PRO A N 1
ATOM 2597 C CA . PRO A 1 316 ? 26.853 11.401 -66.419 1.00 70.00 316 PRO A CA 1
ATOM 2598 C C . PRO A 1 316 ? 28.051 12.290 -66.046 1.00 70.00 316 PRO A C 1
ATOM 2600 O O . PRO A 1 316 ? 28.938 11.818 -65.339 1.00 70.00 316 PRO A O 1
ATOM 2603 N N . TRP A 1 317 ? 28.110 13.545 -66.514 1.00 73.31 317 TRP A N 1
ATOM 2604 C CA . TRP A 1 317 ? 29.238 14.445 -66.233 1.00 73.31 317 TRP A CA 1
ATOM 2605 C C . TRP A 1 317 ? 29.080 15.244 -64.942 1.00 73.31 317 TRP A C 1
ATOM 2607 O O . TRP A 1 317 ? 30.084 15.712 -64.416 1.00 73.31 317 TRP A O 1
ATOM 2617 N N . TYR A 1 318 ? 27.857 15.389 -64.434 1.00 71.44 318 TYR A N 1
ATOM 2618 C CA . TYR A 1 318 ? 27.550 16.389 -63.420 1.00 71.44 318 TYR A CA 1
ATOM 2619 C C . TYR A 1 318 ? 28.090 16.023 -62.030 1.00 71.44 318 TYR A C 1
ATOM 2621 O O . TYR A 1 318 ? 28.730 16.839 -61.387 1.00 71.44 318 TYR A O 1
ATOM 2629 N N . PHE A 1 319 ? 27.960 14.757 -61.625 1.00 77.81 319 PHE A N 1
ATOM 2630 C CA . PHE A 1 319 ? 28.565 14.227 -60.392 1.00 77.81 319 PHE A CA 1
ATOM 2631 C C . PHE A 1 319 ? 29.833 13.420 -60.662 1.00 77.81 319 PHE A C 1
ATOM 2633 O O . PHE A 1 319 ? 30.106 12.416 -60.002 1.00 77.81 319 PHE A O 1
ATOM 2640 N N . LYS A 1 320 ? 30.602 13.786 -61.693 1.00 81.56 320 LYS A N 1
ATOM 2641 C CA . LYS A 1 320 ? 31.806 13.028 -62.052 1.00 81.56 320 LYS A CA 1
ATOM 2642 C C . LYS A 1 320 ? 32.845 13.075 -60.929 1.00 81.56 320 LYS A C 1
ATOM 2644 O O . LYS A 1 320 ? 33.535 12.077 -60.720 1.00 81.56 320 LYS A O 1
ATOM 2649 N N . ARG A 1 321 ? 32.957 14.199 -60.207 1.00 80.81 321 ARG A N 1
ATOM 2650 C CA . ARG A 1 321 ? 33.917 14.354 -59.104 1.00 80.81 321 ARG A CA 1
ATOM 2651 C C . ARG A 1 321 ? 33.424 13.613 -57.867 1.00 80.81 321 ARG A C 1
ATOM 2653 O O . ARG A 1 321 ? 34.186 12.810 -57.334 1.00 80.81 321 ARG A O 1
ATOM 2660 N N . THR A 1 322 ? 32.148 13.766 -57.502 1.00 81.88 322 THR A N 1
ATOM 2661 C CA . THR A 1 322 ? 31.535 12.994 -56.407 1.00 81.88 322 THR A CA 1
ATOM 2662 C C . THR A 1 322 ? 31.629 11.483 -56.641 1.00 81.88 322 THR A C 1
ATOM 2664 O O . THR A 1 322 ? 32.069 10.757 -55.757 1.00 81.88 322 THR A O 1
ATOM 2667 N N . ARG A 1 323 ? 31.314 10.982 -57.845 1.00 80.44 323 ARG A N 1
ATOM 2668 C CA . ARG A 1 323 ? 31.437 9.544 -58.170 1.00 80.44 323 ARG A CA 1
ATOM 2669 C C . ARG A 1 323 ? 32.879 9.047 -58.140 1.00 80.44 323 ARG A C 1
ATOM 2671 O O . ARG A 1 323 ? 33.125 7.917 -57.743 1.00 80.44 323 ARG A O 1
ATOM 2678 N N . LYS A 1 324 ? 33.838 9.876 -58.566 1.00 84.31 324 LYS A N 1
ATOM 2679 C CA . LYS A 1 324 ? 35.262 9.527 -58.494 1.00 84.31 324 LYS A CA 1
ATOM 2680 C C . LYS A 1 324 ? 35.736 9.421 -57.042 1.00 84.31 324 LYS A C 1
ATOM 2682 O O . LYS A 1 324 ? 36.523 8.531 -56.747 1.00 84.31 324 LYS A O 1
ATOM 2687 N N . TYR A 1 325 ? 35.257 10.306 -56.169 1.00 80.75 325 TYR A N 1
ATOM 2688 C CA . TYR A 1 325 ? 35.580 10.305 -54.741 1.00 80.75 325 TYR A CA 1
ATOM 2689 C C . TYR A 1 325 ? 34.954 9.112 -54.004 1.00 80.75 325 TYR A C 1
ATOM 2691 O O . TYR A 1 325 ? 35.638 8.435 -53.250 1.00 80.75 325 TYR A O 1
ATOM 2699 N N . MET A 1 326 ? 33.695 8.779 -54.309 1.00 78.06 326 MET A N 1
ATOM 2700 C CA . MET A 1 3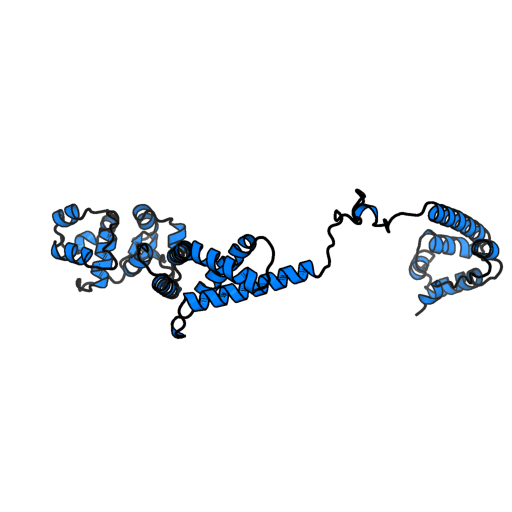26 ? 32.969 7.648 -53.706 1.00 78.06 326 MET A CA 1
ATOM 2701 C C . MET A 1 326 ? 33.388 6.261 -54.242 1.00 78.06 326 MET A C 1
ATOM 2703 O O . MET A 1 326 ? 32.877 5.244 -53.779 1.00 78.06 326 MET A O 1
ATOM 2707 N N . GLY A 1 327 ? 34.295 6.197 -55.224 1.00 77.31 327 GLY A N 1
ATOM 2708 C CA . GLY A 1 327 ? 34.707 4.954 -55.881 1.00 77.31 327 GLY A CA 1
ATOM 2709 C C . GLY A 1 327 ? 33.716 4.453 -56.944 1.00 77.31 327 GLY A C 1
ATOM 2710 O O . GLY A 1 327 ? 32.519 4.738 -56.922 1.00 77.31 327 GLY A O 1
ATOM 2711 N N . THR A 1 328 ? 34.221 3.686 -57.915 1.00 54.75 328 THR A N 1
ATOM 2712 C CA . THR A 1 328 ? 33.489 3.242 -59.122 1.00 54.75 328 THR A CA 1
ATOM 2713 C C . THR A 1 328 ? 32.301 2.307 -58.869 1.00 54.75 328 THR A C 1
ATOM 2715 O O . THR A 1 328 ? 31.513 2.088 -59.785 1.00 54.75 328 THR A O 1
ATOM 2718 N N . GLU A 1 329 ? 32.142 1.784 -57.654 1.00 48.22 329 GLU A N 1
ATOM 2719 C CA . GLU A 1 329 ? 31.018 0.914 -57.271 1.00 48.22 329 GLU A CA 1
ATOM 2720 C C . GLU A 1 329 ? 29.862 1.670 -56.612 1.00 48.22 329 GLU A C 1
ATOM 2722 O O . GLU A 1 329 ? 28.764 1.131 -56.474 1.00 48.22 329 GLU A O 1
ATOM 2727 N N . CYS A 1 330 ? 30.051 2.952 -56.292 1.00 45.16 330 CYS A N 1
ATOM 2728 C CA . CYS A 1 330 ? 28.944 3.816 -55.938 1.00 45.16 330 CYS A CA 1
ATOM 2729 C C . CYS A 1 330 ? 28.213 4.207 -57.229 1.00 45.16 330 CYS A C 1
ATOM 2731 O O . CYS A 1 330 ? 28.317 5.325 -57.746 1.00 45.16 330 CYS A O 1
ATOM 2733 N N . THR A 1 331 ? 27.365 3.302 -57.734 1.00 45.84 331 THR A N 1
ATOM 2734 C CA . THR A 1 331 ? 26.069 3.802 -58.181 1.00 45.84 331 THR A CA 1
ATOM 2735 C C . THR A 1 331 ? 25.571 4.590 -56.991 1.00 45.84 331 THR A C 1
ATOM 2737 O O . THR A 1 331 ? 25.228 3.993 -55.973 1.00 45.84 331 THR A O 1
ATOM 2740 N N . ILE A 1 332 ? 25.578 5.919 -57.090 1.00 47.69 332 ILE A N 1
ATOM 2741 C CA . ILE A 1 332 ? 24.640 6.730 -56.338 1.00 47.69 332 ILE A CA 1
ATOM 2742 C C . ILE A 1 332 ? 23.294 6.166 -56.800 1.00 47.69 332 ILE A C 1
ATOM 2744 O O . ILE A 1 332 ? 22.693 6.646 -57.761 1.00 47.69 332 ILE A O 1
ATOM 2748 N N . LYS A 1 333 ? 22.858 5.060 -56.184 1.00 43.47 333 LYS A N 1
ATOM 2749 C CA . LYS A 1 333 ? 21.463 4.834 -55.926 1.00 43.47 333 LYS A CA 1
ATOM 2750 C C . LYS A 1 333 ? 21.153 6.069 -55.122 1.00 43.47 333 LYS A C 1
ATOM 2752 O O . LYS A 1 333 ? 21.484 6.196 -53.951 1.00 43.47 333 LYS A O 1
ATOM 2757 N N . LEU A 1 334 ? 20.718 7.081 -55.856 1.00 45.59 334 LEU A N 1
ATOM 2758 C CA . LEU A 1 334 ? 19.899 8.124 -55.324 1.00 45.59 334 LEU A CA 1
ATOM 2759 C C . LEU A 1 334 ? 18.759 7.323 -54.694 1.00 45.59 334 LEU A C 1
ATOM 2761 O O . LEU A 1 334 ? 17.762 7.070 -55.353 1.00 45.59 334 LEU A O 1
ATOM 2765 N N . ASP A 1 335 ? 18.919 6.884 -53.447 1.00 40.03 335 ASP A N 1
ATOM 2766 C CA . ASP A 1 335 ? 17.824 6.406 -52.603 1.00 40.03 335 ASP A CA 1
ATOM 2767 C C . ASP A 1 335 ? 16.814 7.562 -52.382 1.00 40.03 335 ASP A C 1
ATOM 2769 O O . ASP A 1 335 ? 15.721 7.386 -51.866 1.00 40.03 335 ASP A O 1
ATOM 2773 N N . LEU A 1 336 ? 17.100 8.738 -52.954 1.00 45.06 336 LEU A N 1
ATOM 2774 C CA . LEU A 1 336 ? 16.161 9.782 -53.371 1.00 45.06 336 LEU A CA 1
ATOM 2775 C C . LEU A 1 336 ? 15.095 9.309 -54.387 1.00 45.06 336 LEU A C 1
ATOM 2777 O O . LEU A 1 336 ? 14.177 10.062 -54.708 1.00 45.06 336 LEU A O 1
ATOM 2781 N N . VAL A 1 337 ? 15.213 8.083 -54.912 1.00 42.03 337 VAL A N 1
ATOM 2782 C CA . VAL A 1 337 ? 14.202 7.391 -55.723 1.00 42.03 337 VAL A CA 1
ATOM 2783 C C . VAL A 1 337 ? 13.325 6.463 -54.870 1.00 42.03 337 VAL A C 1
ATOM 2785 O O . VAL A 1 337 ? 12.243 6.118 -55.323 1.00 42.03 337 VAL A O 1
ATOM 2788 N N . SER A 1 338 ? 13.709 6.095 -53.641 1.00 40.47 338 SER A N 1
ATOM 2789 C CA . SER A 1 338 ? 12.847 5.288 -52.752 1.00 40.47 338 SER A CA 1
ATOM 2790 C C . SER A 1 338 ? 11.801 6.097 -51.976 1.00 40.47 338 SER A C 1
ATOM 2792 O O . SER A 1 338 ? 10.832 5.511 -51.518 1.00 40.47 338 SER A O 1
ATOM 2794 N N . ASP A 1 339 ? 11.909 7.430 -51.933 1.00 38.25 339 ASP A N 1
ATOM 2795 C CA . ASP A 1 339 ? 10.817 8.328 -51.498 1.00 38.25 339 ASP A CA 1
ATOM 2796 C C . ASP A 1 339 ? 9.838 8.674 -52.652 1.00 38.25 339 ASP A C 1
ATOM 2798 O O . ASP A 1 339 ? 9.159 9.714 -52.648 1.00 38.25 339 ASP A O 1
ATOM 2802 N N . LEU A 1 340 ? 9.825 7.851 -53.710 1.00 43.38 340 LEU A N 1
ATOM 2803 C CA . LEU A 1 340 ? 8.950 7.997 -54.881 1.00 43.38 340 LEU A CA 1
ATOM 2804 C C . LEU A 1 340 ? 7.766 7.023 -54.911 1.00 43.38 340 LEU A C 1
ATOM 2806 O O . LEU A 1 340 ? 7.072 7.019 -55.929 1.00 43.38 340 LEU A O 1
ATOM 2810 N N . ASP A 1 341 ? 7.509 6.292 -53.824 1.00 35.19 341 ASP A N 1
ATOM 2811 C CA . ASP A 1 341 ? 6.216 5.635 -53.586 1.00 35.19 341 ASP A CA 1
ATOM 2812 C C . ASP A 1 341 ? 5.372 6.420 -52.569 1.00 35.19 341 ASP A C 1
ATOM 2814 O O . ASP A 1 341 ? 5.898 6.772 -51.485 1.00 35.19 341 ASP A O 1
#

pLDDT: mean 77.71, std 14.98, range [35.19, 97.5]